Protein AF-A0A2W5ZKZ7-F1 (afdb_monomer)

Nearest PDB structures (foldseek):
  5gvx-assembly1_A  TM=7.997E-01  e=3.944E-18  Mycobacterium tuberculosis H37Rv
  6rcz-assembly2_E  TM=8.036E-01  e=2.480E-17  Burkholderia pseudomallei K96243
  2p9j-assembly1_G  TM=6.308E-01  e=8.344E-06  Aquifex aeolicus VF5
  2p9j-assembly1_F  TM=6.195E-01  e=3.104E-04  Aquifex aeolicus VF5
  5zlt-assembly1_C  TM=4.521E-01  e=6.427E-02  Acinetobacter baumannii

Sequence (278 aa):
MLIFYPCQRFQVAQPDDRAETGPAETVLKSALAGVSAQRLLLVSDYDGTLADIVSDPAEALPWAQSLSALGRLTQRLGRVVILSGRSNGDLKRFLPVPGLVLRGDYGLAEPNAAELEALSRLEQALRPELPPGCRLDRKPASLSVHHRAAPAAGEHLQDLVHHLADPALLRWRPGRLVIEVMPARAEKGLALREEIDTHRPEAVIFAGDDTGDQRCFEITSGLSLPHLAIGIRSAEAPPELFQACDLVLERPADWGRLLTRLALWAEAPGPGDRAAGG

Secondary structure (DSSP, 8-state):
---PPPPP----PPPPTTS---HHHHHHHHHTTT--GGGEEEEE--BTTTB---SSGGG-PBPHHHHHHHHHHTTTSSEEEEE-SS-HHHHHHH---TT-EEE-GGG-S---HHHHHHHHHHHHHHGGGPPTT-EEEE-SS-EEEE-TT-GGGHHHHHHHHHHHS-TTTEEEEEETTEEEEEETT--HHHHHHHHHHHH--SEEEEEE-STTTHHHHHHHHT-SSSEEEEEE--TTS-GGGGGG-SEEESSHHHHHHHHHHHHHHHHSPPTTGGGS--

Solvent-accessible surface area (backbone atoms only — not comparable to full-atom values): 15400 Å² total; per-residue (Å²): 141,83,85,84,80,86,82,81,79,82,79,77,78,77,79,70,93,82,66,75,86,47,72,70,55,50,52,50,53,61,45,48,62,92,59,56,39,59,33,26,34,39,37,30,31,40,81,31,24,38,8,58,80,58,93,50,79,92,68,42,59,54,40,69,52,31,56,57,18,49,51,50,33,39,78,37,34,51,39,37,34,41,47,26,76,48,47,54,69,55,48,48,70,72,50,82,45,76,67,62,42,74,28,17,43,24,34,44,89,75,71,52,73,67,38,51,48,51,54,50,53,35,52,63,62,45,61,84,69,56,56,84,60,43,45,80,47,82,52,99,57,36,42,34,43,35,20,68,74,28,60,88,49,48,66,62,50,49,55,50,47,64,72,58,47,54,73,90,43,31,40,72,48,83,56,92,50,29,37,41,34,34,38,53,84,44,35,42,36,58,37,53,48,52,53,43,72,74,65,63,52,62,27,42,36,41,37,27,34,50,80,72,37,38,54,40,23,50,52,43,60,65,47,95,50,41,48,43,13,34,28,21,56,44,99,82,41,59,83,70,63,47,72,47,31,79,42,76,36,76,37,26,70,54,46,18,51,49,42,40,51,50,33,54,59,50,68,46,81,51,85,73,60,67,70,77,77,118

Radius of gyration: 21.26 Å; Cα contacts (8 Å, |Δi|>4): 471; chains: 1; bounding box: 52×66×63 Å

pLDDT: mean 87.28, std 18.37, range [24.09, 98.81]

Structure (mmCIF, 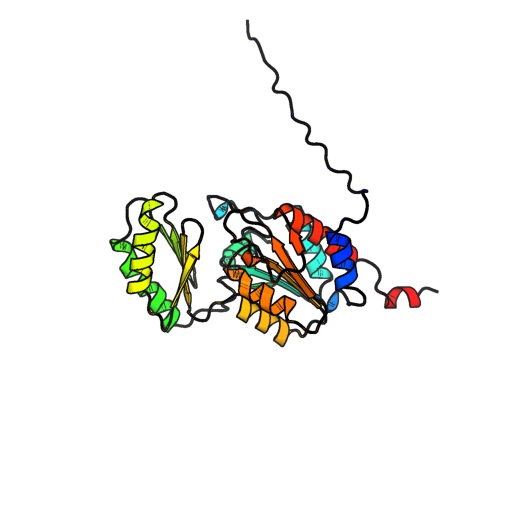N/CA/C/O backbone):
data_AF-A0A2W5ZKZ7-F1
#
_entry.id   AF-A0A2W5ZKZ7-F1
#
loop_
_atom_site.group_PDB
_atom_site.id
_atom_site.type_symbol
_atom_site.label_atom_id
_atom_site.label_alt_id
_atom_site.label_comp_id
_atom_site.label_asym_id
_atom_site.label_entity_id
_atom_site.label_seq_id
_atom_site.pdbx_PDB_ins_code
_atom_site.Cartn_x
_atom_site.Cartn_y
_atom_site.Cartn_z
_atom_site.occupancy
_atom_site.B_iso_or_equiv
_atom_site.auth_seq_id
_atom_site.auth_comp_id
_atom_site.auth_asym_id
_atom_site.auth_atom_id
_atom_site.pdbx_PDB_model_num
ATOM 1 N N . MET A 1 1 ? -7.840 50.358 -29.134 1.00 35.25 1 MET A N 1
ATOM 2 C CA . MET A 1 1 ? -9.130 49.648 -29.023 1.00 35.25 1 MET A CA 1
ATOM 3 C C . MET A 1 1 ? -8.822 48.219 -28.592 1.00 35.25 1 MET A C 1
ATOM 5 O O . MET A 1 1 ? -8.488 47.395 -29.428 1.00 35.25 1 MET A O 1
ATOM 9 N N . LEU A 1 2 ? -8.769 47.983 -27.279 1.00 25.00 2 LEU A N 1
ATOM 10 C CA . LEU A 1 2 ? -8.506 46.678 -26.663 1.00 25.00 2 LEU A CA 1
ATOM 11 C C . LEU A 1 2 ? -9.858 46.083 -26.268 1.00 25.00 2 LEU A C 1
ATOM 13 O O . LEU A 1 2 ? -10.593 46.717 -25.514 1.00 25.00 2 LEU A O 1
ATOM 17 N N . ILE A 1 3 ? -10.194 44.906 -26.791 1.00 28.36 3 ILE A N 1
ATOM 18 C CA . ILE A 1 3 ? -11.399 44.164 -26.408 1.00 28.36 3 ILE A CA 1
ATOM 19 C C . ILE A 1 3 ? -10.961 43.070 -25.432 1.00 28.36 3 ILE A C 1
ATOM 21 O O . ILE A 1 3 ? -10.282 42.120 -25.815 1.00 28.36 3 ILE A O 1
ATOM 25 N N . PHE A 1 4 ? -11.325 43.246 -24.163 1.00 24.09 4 PHE A N 1
ATOM 26 C CA . PHE A 1 4 ? -11.245 42.229 -23.116 1.00 24.09 4 PHE A CA 1
ATOM 27 C C . PHE A 1 4 ? -12.455 41.295 -23.241 1.00 24.09 4 PHE A C 1
ATOM 29 O O . PHE A 1 4 ? -13.591 41.758 -23.173 1.00 24.09 4 PHE A O 1
ATOM 36 N N . TYR A 1 5 ? -12.222 39.988 -23.360 1.00 26.97 5 TYR A N 1
ATOM 37 C CA . TYR A 1 5 ? -13.249 38.972 -23.119 1.00 26.97 5 TYR A CA 1
ATOM 38 C C . TYR A 1 5 ? -13.057 38.404 -21.703 1.00 26.97 5 TYR A C 1
ATOM 40 O O . TYR A 1 5 ? -11.980 37.879 -21.413 1.00 26.97 5 TYR A O 1
ATOM 48 N N . PRO A 1 6 ? -14.046 38.505 -20.794 1.00 30.52 6 PRO A N 1
ATOM 49 C CA . PRO A 1 6 ? -13.947 37.904 -19.471 1.00 30.52 6 PRO A CA 1
ATOM 50 C C . PRO A 1 6 ? -14.167 36.386 -19.542 1.00 30.52 6 PRO A C 1
ATOM 52 O O . PRO A 1 6 ? -15.169 35.903 -20.064 1.00 30.52 6 PRO A O 1
ATOM 55 N N . CYS A 1 7 ? -13.216 35.643 -18.978 1.00 26.06 7 CYS A N 1
ATOM 56 C CA . CYS A 1 7 ? -13.288 34.202 -18.765 1.00 26.06 7 CYS A CA 1
ATOM 57 C C . CYS A 1 7 ? -14.361 33.898 -17.702 1.00 26.06 7 CYS A C 1
ATOM 59 O O . CYS A 1 7 ? -14.251 34.343 -16.556 1.00 26.06 7 CYS A O 1
ATOM 61 N N . GLN A 1 8 ? -15.420 33.179 -18.083 1.00 30.56 8 GLN A N 1
ATOM 62 C CA . GLN A 1 8 ? -16.457 32.721 -17.160 1.00 30.56 8 GLN A CA 1
ATOM 63 C C . GLN A 1 8 ? -15.862 31.705 -16.177 1.00 30.56 8 GLN A C 1
ATOM 65 O O . GLN A 1 8 ? -15.417 30.624 -16.556 1.00 30.56 8 GLN A O 1
ATOM 70 N N . ARG A 1 9 ? -15.863 32.060 -14.888 1.00 29.09 9 ARG A N 1
ATOM 71 C CA . ARG A 1 9 ? -15.588 31.136 -13.785 1.00 29.09 9 ARG A CA 1
ATOM 72 C C . ARG A 1 9 ? -16.703 30.091 -13.732 1.00 29.09 9 ARG A C 1
ATOM 74 O O . ARG A 1 9 ? -17.835 30.430 -13.402 1.00 29.09 9 ARG A O 1
ATOM 81 N N . PHE A 1 10 ? -16.375 28.829 -13.989 1.00 27.66 10 PHE A N 1
ATOM 82 C CA . PHE A 1 10 ? -17.211 27.713 -13.554 1.00 27.66 10 PHE A CA 1
ATOM 83 C C . PHE A 1 10 ? -17.202 27.679 -12.019 1.00 27.66 10 PHE A C 1
ATOM 85 O O . PHE A 1 10 ? -16.199 27.326 -11.399 1.00 27.66 10 PHE A O 1
ATOM 92 N N . GLN A 1 11 ? -18.307 28.088 -11.393 1.00 27.11 11 GLN A N 1
ATOM 93 C CA . GLN A 1 11 ? -18.582 27.760 -9.997 1.00 27.11 11 GLN A CA 1
ATOM 94 C C . GLN A 1 11 ? -18.966 26.281 -9.940 1.00 27.11 11 GLN A C 1
ATOM 96 O O . GLN A 1 11 ? -20.086 25.907 -10.279 1.00 27.11 11 GLN A O 1
ATOM 101 N N . VAL A 1 12 ? -18.028 25.432 -9.525 1.00 33.09 12 VAL A N 1
ATOM 102 C CA . VAL A 1 12 ? -18.363 24.086 -9.056 1.00 33.09 12 VAL A CA 1
ATOM 103 C C . VAL A 1 12 ? -19.059 24.267 -7.711 1.00 33.09 12 VAL A C 1
ATOM 105 O O . VAL A 1 12 ? -18.451 24.755 -6.758 1.00 33.09 12 VAL A O 1
ATOM 108 N N . ALA A 1 13 ? -20.352 23.950 -7.655 1.00 28.72 13 ALA A N 1
ATOM 109 C CA . ALA A 1 13 ? -21.101 23.916 -6.408 1.00 28.72 13 ALA A CA 1
ATOM 110 C C . ALA A 1 13 ? -20.385 22.980 -5.422 1.00 28.72 13 ALA A C 1
ATOM 112 O O . ALA A 1 13 ? -20.101 21.828 -5.756 1.00 28.72 13 ALA A O 1
ATOM 113 N N . GLN A 1 14 ? -20.068 23.473 -4.223 1.00 34.00 14 GLN A N 1
ATOM 114 C CA . GLN A 1 14 ? -19.647 22.592 -3.139 1.00 34.00 14 GLN A CA 1
ATOM 115 C C . GLN A 1 14 ? -20.849 21.718 -2.765 1.00 34.00 14 GLN A C 1
ATOM 117 O O . GLN A 1 14 ? -21.919 22.277 -2.511 1.00 34.00 14 GLN A O 1
ATOM 122 N N . PRO A 1 15 ? -20.728 20.378 -2.778 1.00 37.78 15 PRO A N 1
ATOM 123 C CA . PRO A 1 15 ? -21.812 19.535 -2.316 1.00 37.78 15 PRO A CA 1
ATOM 124 C C . PRO A 1 15 ? -22.038 19.819 -0.830 1.00 37.78 15 PRO A C 1
ATOM 126 O O . PRO A 1 15 ? -21.097 19.882 -0.043 1.00 37.78 15 PRO A O 1
ATOM 129 N N . ASP A 1 16 ? -23.300 20.055 -0.499 1.00 33.03 16 ASP A N 1
ATOM 130 C CA . ASP A 1 16 ? -23.796 20.353 0.835 1.00 33.03 16 ASP A CA 1
ATOM 131 C C . ASP A 1 16 ? -23.381 19.244 1.822 1.00 33.03 16 ASP A C 1
ATOM 133 O O . ASP A 1 16 ? -23.781 18.088 1.683 1.00 33.03 16 ASP A O 1
ATOM 137 N N . ASP A 1 17 ? -22.572 19.591 2.828 1.00 41.09 17 ASP A N 1
ATOM 138 C CA . ASP A 1 17 ? -22.033 18.673 3.850 1.00 41.09 17 ASP A CA 1
ATOM 139 C C . ASP A 1 17 ? -23.121 18.094 4.791 1.00 41.09 17 ASP A C 1
ATOM 141 O O . ASP A 1 17 ? -22.817 17.339 5.724 1.00 41.09 17 ASP A O 1
ATOM 145 N N . ARG A 1 18 ? -24.397 18.443 4.561 1.00 40.59 18 ARG A N 1
ATOM 146 C CA . ARG A 1 18 ? -25.562 18.086 5.389 1.00 40.59 18 ARG A CA 1
ATOM 147 C C . ARG A 1 18 ? -26.527 17.067 4.767 1.00 40.59 18 ARG A C 1
ATOM 149 O O . ARG A 1 18 ? -27.606 16.867 5.322 1.00 40.59 18 ARG A O 1
ATOM 156 N N . ALA A 1 19 ? -26.182 16.421 3.655 1.00 39.00 19 ALA A N 1
ATOM 157 C CA . ALA A 1 19 ? -27.040 15.400 3.047 1.00 39.00 19 ALA A CA 1
ATOM 158 C C . ALA A 1 19 ? -26.909 14.019 3.732 1.00 39.00 19 ALA A C 1
ATOM 160 O O . ALA A 1 19 ? -25.836 13.650 4.205 1.00 39.00 19 ALA A O 1
ATOM 161 N N . GLU A 1 20 ? -28.036 13.303 3.775 1.00 44.59 20 GLU A N 1
ATOM 162 C CA . GLU A 1 20 ? -28.309 11.941 4.267 1.00 44.59 20 GLU A CA 1
ATOM 163 C C . GLU A 1 20 ? -27.112 10.968 4.289 1.00 44.59 20 GLU A C 1
ATOM 165 O O . GLU A 1 20 ? -26.282 10.953 3.381 1.00 44.59 20 GLU A O 1
ATOM 170 N N . THR A 1 21 ? -27.046 10.106 5.315 1.00 54.00 21 THR A N 1
ATOM 171 C CA . THR A 1 21 ? -26.005 9.071 5.459 1.00 54.00 21 THR A CA 1
ATOM 172 C C . THR A 1 21 ? -25.895 8.236 4.185 1.00 54.00 21 THR A C 1
ATOM 174 O O . THR A 1 21 ? -26.750 7.392 3.915 1.00 54.00 21 THR A O 1
ATOM 177 N N . GLY A 1 22 ? -24.843 8.469 3.400 1.00 70.75 22 GLY A N 1
ATOM 178 C CA . GLY A 1 22 ? -24.630 7.752 2.148 1.00 70.75 22 GLY A CA 1
ATOM 179 C C . GLY A 1 22 ? -24.398 6.247 2.368 1.00 70.75 22 GLY A C 1
ATOM 180 O O . GLY A 1 22 ? -24.078 5.822 3.486 1.00 70.75 22 GLY A O 1
ATOM 181 N N . PRO A 1 23 ? -24.490 5.419 1.310 1.00 73.75 23 PRO A N 1
ATOM 182 C CA . PRO A 1 23 ? -24.301 3.968 1.404 1.00 73.75 23 PRO A CA 1
ATOM 183 C C . PRO A 1 23 ? -22.986 3.564 2.089 1.00 73.75 23 PRO A C 1
ATOM 185 O O . PRO A 1 23 ? -22.984 2.719 2.980 1.00 73.75 23 PRO A O 1
ATOM 188 N N . ALA A 1 24 ? -21.883 4.243 1.758 1.00 76.75 24 ALA A N 1
ATOM 189 C CA . ALA A 1 24 ? -20.567 4.000 2.353 1.00 76.75 24 ALA A CA 1
ATOM 190 C C . ALA A 1 24 ? -20.524 4.269 3.870 1.00 76.75 24 ALA A C 1
ATOM 192 O O . ALA A 1 24 ? -19.885 3.534 4.618 1.00 76.75 24 ALA A O 1
ATOM 193 N N . GLU A 1 25 ? -21.228 5.299 4.347 1.00 78.12 25 GLU A N 1
ATOM 194 C CA . GLU A 1 25 ? -21.284 5.615 5.779 1.00 78.12 25 GLU A CA 1
ATOM 195 C C . GLU A 1 25 ? -22.113 4.582 6.551 1.00 78.12 25 GLU A C 1
ATOM 197 O O . GLU A 1 25 ? -21.801 4.255 7.696 1.00 78.12 25 GLU A O 1
ATOM 202 N N . THR A 1 26 ? -23.148 4.038 5.913 1.00 79.56 26 THR A N 1
ATOM 203 C CA . THR A 1 26 ? -23.967 2.967 6.491 1.00 79.56 26 THR A CA 1
ATOM 204 C C . THR A 1 26 ? -23.154 1.683 6.645 1.00 79.56 26 THR A C 1
ATOM 206 O O . THR A 1 26 ? -23.152 1.094 7.726 1.00 79.56 26 THR A O 1
ATOM 209 N N . VAL A 1 27 ? -22.403 1.297 5.608 1.00 82.31 27 VAL A N 1
ATOM 210 C CA . VAL A 1 27 ? -21.480 0.150 5.651 1.00 82.31 27 VAL A CA 1
ATOM 211 C C . VAL A 1 27 ? -20.442 0.336 6.758 1.00 82.31 27 VAL A C 1
ATOM 213 O O . VAL A 1 27 ? -20.273 -0.555 7.588 1.00 82.31 27 VAL A O 1
ATOM 216 N N . LEU A 1 28 ? -19.835 1.526 6.850 1.00 84.56 28 LEU A N 1
ATOM 217 C CA . LEU A 1 28 ? -18.866 1.856 7.897 1.00 84.56 28 LEU A CA 1
ATOM 218 C C . LEU A 1 28 ? -19.439 1.670 9.307 1.00 84.56 28 LEU A C 1
ATOM 220 O O . LEU A 1 28 ? -18.843 0.993 10.143 1.00 84.56 28 LEU A O 1
ATOM 224 N N . LYS A 1 29 ? -20.610 2.257 9.576 1.00 81.88 29 LYS A N 1
ATOM 225 C CA . LYS A 1 29 ? -21.258 2.168 10.893 1.00 81.88 29 LYS A CA 1
ATOM 226 C C . LYS A 1 29 ? -21.652 0.739 11.244 1.00 81.88 29 LYS A C 1
ATOM 228 O O . LYS A 1 29 ? -21.519 0.355 12.402 1.00 81.88 29 LYS A O 1
ATOM 233 N N . SER A 1 30 ? -22.140 -0.024 10.267 1.00 83.12 30 SER A N 1
ATOM 234 C CA . SER A 1 30 ? -22.547 -1.413 10.473 1.00 83.12 30 SER A CA 1
ATOM 235 C C . SER A 1 30 ? -21.349 -2.305 10.779 1.00 83.12 30 SER A C 1
ATOM 237 O O . SER A 1 30 ? -21.389 -3.066 11.741 1.00 83.12 30 SER A O 1
ATOM 239 N N . ALA A 1 31 ? -20.277 -2.197 9.991 1.00 84.25 31 ALA A N 1
ATOM 240 C CA . ALA A 1 31 ? -19.089 -3.023 10.166 1.00 84.25 31 ALA A CA 1
ATOM 241 C C . ALA A 1 31 ? -18.360 -2.723 11.478 1.00 84.25 31 ALA A C 1
ATOM 243 O O . ALA A 1 31 ? -17.815 -3.628 12.091 1.00 84.25 31 ALA A O 1
ATOM 244 N N . LEU A 1 32 ? -18.384 -1.473 11.947 1.00 88.25 32 LEU A N 1
ATOM 245 C CA . LEU A 1 32 ? -17.703 -1.064 13.180 1.00 88.25 32 LEU A CA 1
ATOM 246 C C . LEU A 1 32 ? -18.627 -1.016 14.407 1.00 88.25 32 LEU A C 1
ATOM 248 O O . LEU A 1 32 ? -18.273 -0.435 15.437 1.00 88.25 32 LEU A O 1
ATOM 252 N N . ALA A 1 33 ? -19.827 -1.593 14.323 1.00 86.44 33 ALA A N 1
ATOM 253 C CA . ALA A 1 33 ? -20.771 -1.592 15.431 1.00 86.44 33 ALA A CA 1
ATOM 254 C C . ALA A 1 33 ? -20.178 -2.310 16.659 1.00 86.44 33 ALA A C 1
ATOM 256 O O . ALA A 1 33 ? -19.802 -3.476 16.597 1.00 86.44 33 ALA A O 1
ATOM 257 N N . GLY A 1 34 ? -20.096 -1.603 17.790 1.00 86.19 34 GLY A N 1
ATOM 258 C CA . GLY A 1 34 ? -19.547 -2.144 19.041 1.00 86.19 34 GLY A CA 1
ATOM 259 C C . GLY A 1 34 ? -18.016 -2.184 19.120 1.00 86.19 34 GLY A C 1
ATOM 260 O O . GLY A 1 34 ? -17.485 -2.577 20.155 1.00 86.19 34 GLY A O 1
ATOM 261 N N . VAL A 1 35 ? -17.305 -1.739 18.081 1.00 91.81 35 VAL A N 1
ATOM 262 C CA . VAL A 1 35 ? -15.838 -1.670 18.063 1.00 91.81 35 VAL A CA 1
ATOM 263 C C . VAL A 1 35 ? -15.356 -0.425 18.810 1.00 91.81 35 VAL A C 1
ATOM 265 O O . VAL A 1 35 ? -15.833 0.685 18.570 1.00 91.81 35 VAL A O 1
ATOM 268 N N . SER A 1 36 ? -14.362 -0.585 19.686 1.00 93.75 36 SER A N 1
ATOM 269 C CA . SER A 1 36 ? -13.632 0.553 20.253 1.00 93.75 36 SER A CA 1
ATOM 270 C C . SER A 1 36 ? -12.664 1.134 19.221 1.00 93.75 36 SER A C 1
ATOM 272 O O . SER A 1 36 ? -11.842 0.405 18.666 1.00 93.75 36 SER A O 1
ATOM 274 N N . ALA A 1 37 ? -12.692 2.454 19.005 1.00 94.50 37 ALA A N 1
ATOM 275 C CA . ALA A 1 37 ? -11.773 3.130 18.084 1.00 94.50 37 ALA A CA 1
ATOM 276 C C . ALA A 1 37 ? -10.296 2.802 18.386 1.00 94.50 37 ALA A C 1
ATOM 278 O O . ALA A 1 37 ? -9.528 2.490 17.480 1.00 94.50 37 ALA A O 1
ATOM 279 N N . GLN A 1 38 ? -9.919 2.732 19.666 1.00 95.94 38 GLN A N 1
ATOM 280 C CA . GLN A 1 38 ? -8.554 2.408 20.111 1.00 95.94 38 GLN A CA 1
ATOM 281 C C . GLN A 1 38 ? -8.134 0.955 19.826 1.00 95.94 38 GLN A C 1
ATOM 283 O O . GLN A 1 38 ? -6.980 0.584 20.031 1.00 95.94 38 GLN A O 1
ATOM 288 N N . ARG A 1 39 ? -9.064 0.111 19.372 1.00 96.81 39 ARG A N 1
ATOM 289 C CA . ARG A 1 39 ? -8.829 -1.286 18.990 1.00 96.81 39 ARG A CA 1
ATOM 290 C C . ARG A 1 39 ? -8.952 -1.498 17.476 1.00 96.81 39 ARG A C 1
ATOM 292 O O . ARG A 1 39 ? -8.811 -2.629 17.020 1.00 96.81 39 ARG A O 1
ATOM 299 N N . LEU A 1 40 ? -9.180 -0.433 16.705 1.00 98.12 40 LEU A N 1
ATOM 300 C CA . LEU A 1 40 ? -9.226 -0.455 15.245 1.00 98.12 40 LEU A CA 1
ATOM 301 C C . LEU A 1 40 ? -7.823 -0.262 14.647 1.00 98.12 40 LEU A C 1
ATOM 303 O O . LEU A 1 40 ? -7.111 0.684 15.002 1.00 98.12 40 LEU A O 1
ATOM 307 N N . LEU A 1 41 ? -7.464 -1.138 13.708 1.00 98.69 41 LEU A N 1
ATOM 308 C CA . LEU A 1 41 ? -6.325 -0.985 12.806 1.00 98.69 41 LEU A CA 1
ATOM 309 C C . LEU A 1 41 ? -6.821 -0.453 11.457 1.00 98.69 41 LEU A C 1
ATOM 311 O O . LEU A 1 41 ? -7.593 -1.118 10.769 1.00 98.69 41 LEU A O 1
ATOM 315 N N . LEU A 1 42 ? -6.356 0.732 11.070 1.00 98.81 42 LEU A N 1
ATOM 316 C CA . LEU A 1 42 ? -6.558 1.283 9.733 1.00 98.81 42 LEU A CA 1
ATOM 317 C C . LEU A 1 42 ? -5.278 1.108 8.917 1.00 98.81 42 LEU A C 1
ATOM 319 O O . LEU A 1 42 ? -4.225 1.590 9.329 1.00 98.81 42 LEU A O 1
ATOM 323 N N . VAL A 1 43 ? -5.375 0.476 7.753 1.00 98.81 43 VAL A N 1
ATOM 324 C CA . VAL A 1 43 ? -4.292 0.350 6.777 1.00 98.81 43 VAL A CA 1
ATOM 325 C C . VAL A 1 43 ? -4.757 0.943 5.450 1.00 98.81 43 VAL A C 1
ATOM 327 O O . VAL A 1 43 ? -5.846 0.634 4.976 1.00 98.81 43 VAL A O 1
ATOM 330 N N . SER A 1 44 ? -3.953 1.814 4.853 1.00 98.75 44 SER A N 1
ATOM 331 C CA . SER A 1 44 ? -4.262 2.433 3.562 1.00 98.75 44 SER A CA 1
ATOM 332 C C . SER A 1 44 ? -3.050 2.362 2.648 1.00 98.75 44 SER A C 1
ATOM 334 O O . SER A 1 44 ? -1.939 2.690 3.073 1.00 98.75 44 SER A O 1
ATOM 336 N N . ASP A 1 45 ? -3.274 2.007 1.389 1.00 97.94 45 ASP A N 1
ATOM 337 C CA . ASP A 1 45 ? -2.340 2.319 0.315 1.00 97.94 45 ASP A CA 1
ATOM 338 C C . ASP A 1 45 ? -2.281 3.841 0.068 1.00 97.94 45 ASP A C 1
ATOM 340 O O . ASP A 1 45 ? -3.047 4.622 0.652 1.00 97.94 45 ASP A O 1
ATOM 344 N N . TYR A 1 46 ? -1.317 4.273 -0.743 1.00 97.31 46 TYR A N 1
ATOM 345 C CA . TYR A 1 46 ? -1.056 5.659 -1.078 1.00 97.31 46 TYR A CA 1
ATOM 346 C C . TYR A 1 46 ? -1.425 6.037 -2.523 1.00 97.31 46 TYR A C 1
ATOM 348 O O . TYR A 1 46 ? -2.296 6.891 -2.708 1.00 97.31 46 TYR A O 1
ATOM 356 N N . ASP A 1 47 ? -0.752 5.476 -3.530 1.00 94.19 47 ASP A N 1
ATOM 357 C CA . ASP A 1 47 ? -0.862 5.912 -4.929 1.00 94.19 47 ASP A CA 1
ATOM 358 C C . ASP A 1 47 ? -2.132 5.334 -5.542 1.00 94.19 47 ASP A C 1
ATOM 360 O O . ASP A 1 47 ? -2.261 4.130 -5.600 1.00 94.19 47 ASP A O 1
ATOM 364 N N . GLY A 1 48 ? -3.068 6.166 -6.000 1.00 93.88 48 GLY A N 1
ATOM 365 C CA . GLY A 1 48 ? -4.382 5.681 -6.445 1.00 93.88 48 GLY A CA 1
ATOM 366 C C . GLY A 1 48 ? -5.376 5.443 -5.305 1.00 93.88 48 GLY A C 1
ATOM 367 O O . GLY A 1 48 ? -6.544 5.158 -5.562 1.00 93.88 48 GLY A O 1
ATOM 368 N N . THR A 1 49 ? -4.961 5.673 -4.053 1.00 96.94 49 THR A N 1
ATOM 369 C CA . THR A 1 49 ? -5.807 5.539 -2.857 1.00 96.94 49 THR A CA 1
ATOM 370 C C . THR A 1 49 ? -5.918 6.849 -2.069 1.00 96.94 49 THR A C 1
ATOM 372 O O . THR A 1 49 ? -7.001 7.422 -1.950 1.00 96.94 49 THR A O 1
ATOM 375 N N . LEU A 1 50 ? -4.810 7.360 -1.522 1.00 97.94 50 LEU A N 1
ATOM 376 C CA . LEU A 1 50 ? -4.755 8.650 -0.812 1.00 97.94 50 LEU A CA 1
ATOM 377 C C . LEU A 1 50 ? -4.424 9.819 -1.744 1.00 97.94 50 LEU A C 1
ATOM 379 O O . LEU A 1 50 ? -4.767 10.963 -1.429 1.00 97.94 50 LEU A O 1
ATOM 383 N N . ALA A 1 51 ? -3.764 9.528 -2.862 1.00 96.56 51 ALA A N 1
ATOM 384 C CA . ALA A 1 51 ? -3.379 10.452 -3.919 1.00 96.56 51 ALA A CA 1
ATOM 385 C C . ALA A 1 51 ? -3.890 9.944 -5.273 1.00 96.56 51 ALA A C 1
ATOM 387 O O . ALA A 1 51 ? -4.091 8.745 -5.454 1.00 96.56 51 ALA A O 1
ATOM 388 N N . ASP A 1 52 ? -4.082 10.843 -6.235 1.00 93.44 52 ASP A N 1
ATOM 389 C CA . ASP A 1 52 ? -4.406 10.437 -7.604 1.00 93.44 52 ASP A CA 1
ATOM 390 C C . ASP A 1 52 ? -3.178 9.837 -8.305 1.00 93.44 52 ASP A C 1
ATOM 392 O O . ASP A 1 52 ? -2.039 10.249 -8.067 1.00 93.44 52 ASP A O 1
ATOM 396 N N . ILE A 1 53 ? -3.411 8.899 -9.228 1.00 87.44 53 ILE A N 1
ATOM 397 C CA . ILE A 1 53 ? -2.354 8.398 -10.112 1.00 87.44 53 ILE A CA 1
ATOM 398 C C . ILE A 1 53 ? -1.986 9.503 -11.106 1.00 87.44 53 ILE A C 1
ATOM 400 O O . ILE A 1 53 ? -2.759 9.847 -12.003 1.00 87.44 53 ILE A O 1
ATOM 404 N N . VAL A 1 54 ? -0.773 10.034 -10.974 1.00 87.19 54 VAL A N 1
ATOM 405 C CA . VAL A 1 54 ? -0.229 11.096 -11.833 1.00 87.19 54 VAL A CA 1
ATOM 406 C C . VAL A 1 54 ? 0.924 10.592 -12.702 1.00 87.19 54 VAL A C 1
ATOM 408 O O . VAL A 1 54 ? 1.371 9.447 -12.607 1.00 87.19 54 VAL A O 1
ATOM 411 N N . SER A 1 55 ? 1.390 11.440 -13.622 1.00 78.00 55 SER A N 1
ATOM 412 C CA . SER A 1 55 ? 2.484 11.067 -14.522 1.00 78.00 55 SER A CA 1
ATOM 413 C C . SER A 1 55 ? 3.862 11.162 -13.887 1.00 78.00 55 SER A C 1
ATOM 415 O O . SER A 1 55 ? 4.704 10.311 -14.175 1.00 78.00 55 SER A O 1
ATOM 417 N N . ASP A 1 56 ? 4.075 12.169 -13.043 1.00 82.06 56 ASP A N 1
ATOM 418 C CA . ASP A 1 56 ? 5.280 12.317 -12.237 1.00 82.06 56 ASP A CA 1
ATOM 419 C C . ASP A 1 56 ? 4.981 11.871 -10.795 1.00 82.06 56 ASP A C 1
ATOM 421 O O . ASP A 1 56 ? 4.212 12.540 -10.102 1.00 82.06 56 ASP A O 1
ATOM 425 N N . PRO A 1 57 ? 5.574 10.767 -10.304 1.00 81.88 57 PRO A N 1
ATOM 426 C CA . PRO A 1 57 ? 5.389 10.314 -8.927 1.00 81.88 57 PRO A CA 1
ATOM 427 C C . PRO A 1 57 ? 5.728 11.369 -7.861 1.00 81.88 57 PRO A C 1
ATOM 429 O O . PRO A 1 57 ? 5.215 11.280 -6.742 1.00 81.88 57 PRO A O 1
ATOM 432 N N . ALA A 1 58 ? 6.564 12.365 -8.172 1.00 86.50 58 ALA A N 1
ATOM 433 C CA . ALA A 1 58 ? 6.870 13.467 -7.262 1.00 86.50 58 ALA A CA 1
ATOM 434 C C . ALA A 1 58 ? 5.688 14.440 -7.062 1.00 86.50 58 ALA A C 1
ATOM 436 O O . ALA A 1 58 ? 5.673 15.182 -6.079 1.00 86.50 58 ALA A O 1
ATOM 437 N N . GLU A 1 59 ? 4.700 14.418 -7.961 1.00 90.62 59 GLU A N 1
ATOM 438 C CA . GLU A 1 59 ? 3.509 15.279 -7.951 1.00 90.62 59 GLU A CA 1
ATOM 439 C C . GLU A 1 59 ? 2.259 14.591 -7.383 1.00 90.62 59 GLU A C 1
ATOM 441 O O . GLU A 1 59 ? 1.194 15.204 -7.336 1.00 90.62 59 GLU A O 1
ATOM 446 N N . ALA A 1 60 ? 2.365 13.333 -6.941 1.00 92.56 60 ALA A N 1
ATOM 447 C CA . ALA A 1 60 ? 1.241 12.550 -6.424 1.00 92.56 60 ALA A CA 1
ATOM 448 C C . ALA A 1 60 ? 0.831 13.011 -5.017 1.00 92.56 60 ALA A C 1
ATOM 450 O O . ALA A 1 60 ? 0.933 12.264 -4.056 1.00 92.56 60 ALA A O 1
ATOM 451 N N . LEU A 1 61 ? 0.431 14.270 -4.858 1.00 96.88 61 LEU A N 1
ATOM 452 C CA . LEU A 1 61 ? 0.078 14.835 -3.561 1.00 96.88 61 LEU A CA 1
ATOM 453 C C . LEU A 1 61 ? -1.191 14.169 -3.005 1.00 96.88 61 LEU A C 1
ATOM 455 O O . LEU A 1 61 ? -2.149 13.950 -3.750 1.00 96.88 61 LEU A O 1
ATOM 459 N N . PRO A 1 62 ? -1.241 13.882 -1.691 1.00 97.19 62 PRO A N 1
ATOM 460 C CA . PRO A 1 62 ? -2.437 13.321 -1.087 1.00 97.19 62 PRO A CA 1
ATOM 461 C C . PRO A 1 62 ? -3.561 14.361 -1.062 1.00 97.19 62 PRO A C 1
ATOM 463 O O . PRO A 1 62 ? -3.325 15.565 -0.904 1.00 97.19 62 PRO A O 1
ATOM 466 N N . TRP A 1 63 ? -4.803 13.892 -1.139 1.00 97.06 63 TRP A N 1
ATOM 467 C CA . TRP A 1 63 ? -5.969 14.756 -0.991 1.00 97.06 63 TRP A CA 1
ATOM 468 C C . TRP A 1 63 ? -5.964 15.449 0.381 1.00 97.06 63 TRP A C 1
ATOM 470 O O . TRP A 1 63 ? -5.726 14.824 1.419 1.00 97.06 63 TRP A O 1
ATOM 480 N N . ALA A 1 64 ? -6.259 16.753 0.403 1.00 95.94 64 ALA A N 1
ATOM 481 C CA . ALA A 1 64 ? -6.205 17.563 1.624 1.00 95.94 64 ALA A CA 1
ATOM 482 C C . ALA A 1 64 ? -7.130 17.024 2.732 1.00 95.94 64 ALA A C 1
ATOM 484 O O . ALA A 1 64 ? -6.773 17.032 3.912 1.00 95.94 64 ALA A O 1
ATOM 485 N N . GLN A 1 65 ? -8.300 16.506 2.347 1.00 94.25 65 GLN A N 1
ATOM 486 C CA . GLN A 1 65 ? -9.240 15.856 3.258 1.00 94.25 65 GLN A CA 1
ATOM 487 C C . GLN A 1 65 ? -8.634 14.594 3.883 1.00 94.25 65 GLN A C 1
ATOM 489 O O . GLN A 1 65 ? -8.774 14.392 5.087 1.00 94.25 65 GLN A O 1
ATOM 494 N N . SER A 1 66 ? -7.915 13.785 3.099 1.00 96.94 66 SER A N 1
ATOM 495 C CA . SER A 1 66 ? -7.230 12.586 3.589 1.00 96.94 66 SER A CA 1
ATOM 496 C C . SER A 1 66 ? -6.159 12.944 4.619 1.00 96.94 66 SER A C 1
ATOM 498 O O . SER A 1 66 ? -6.152 12.376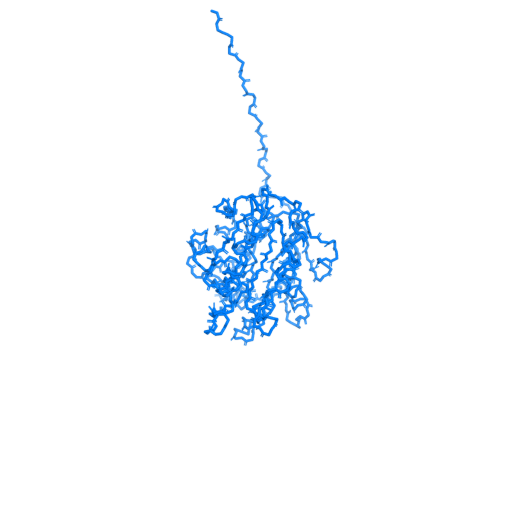 5.706 1.00 96.94 66 SER A O 1
ATOM 500 N N . LEU A 1 67 ? -5.310 13.940 4.336 1.00 97.38 67 LEU A N 1
ATOM 501 C CA . LEU A 1 67 ? -4.303 14.433 5.290 1.00 97.38 67 LEU A CA 1
ATOM 502 C C . LEU A 1 67 ? -4.933 14.902 6.610 1.00 97.38 67 LEU A C 1
ATOM 504 O O . LEU A 1 67 ? -4.480 14.516 7.689 1.00 97.38 67 LEU A O 1
ATOM 508 N N . SER A 1 68 ? -5.989 15.716 6.527 1.00 97.50 68 SER A N 1
ATOM 509 C CA . SER A 1 68 ? -6.691 16.228 7.709 1.00 97.50 68 SER A CA 1
ATOM 510 C C . SER A 1 68 ? -7.328 15.102 8.531 1.00 97.50 68 SER A C 1
ATOM 512 O O . SER A 1 68 ? -7.196 15.080 9.756 1.00 97.50 68 SER A O 1
ATOM 514 N N . ALA A 1 69 ? -7.976 14.141 7.868 1.00 98.00 69 ALA A N 1
ATOM 515 C CA . ALA A 1 69 ? -8.596 13.001 8.529 1.00 98.00 69 ALA A CA 1
ATOM 516 C C . ALA A 1 69 ? -7.558 12.080 9.182 1.00 98.00 69 ALA A C 1
ATOM 518 O O . ALA A 1 69 ? -7.732 11.709 10.340 1.00 98.00 69 ALA A O 1
ATOM 519 N N . LEU A 1 70 ? -6.451 11.768 8.499 1.00 98.50 70 LEU A N 1
ATOM 520 C CA . LEU A 1 70 ? -5.365 10.954 9.056 1.00 98.50 70 LEU A CA 1
ATOM 521 C C . LEU A 1 70 ? -4.795 11.573 10.339 1.00 98.50 70 LEU A C 1
ATOM 523 O O . LEU A 1 70 ? -4.608 10.855 11.317 1.00 98.50 70 LEU A O 1
ATOM 527 N N . GLY A 1 71 ? -4.603 12.896 10.379 1.00 97.94 71 GLY A N 1
ATOM 528 C CA . GLY A 1 71 ? -4.121 13.586 11.583 1.00 97.94 71 GLY A CA 1
ATOM 529 C C . GLY A 1 71 ? -5.066 13.502 12.784 1.00 97.94 71 GLY A C 1
ATOM 530 O O . GLY A 1 71 ? -4.609 13.500 13.924 1.00 97.94 71 GLY A O 1
ATOM 531 N N . ARG A 1 72 ? -6.376 13.393 12.547 1.00 98.06 72 ARG A N 1
ATOM 532 C CA . ARG A 1 72 ? -7.365 13.134 13.606 1.00 98.06 72 ARG A CA 1
ATOM 533 C C . ARG A 1 72 ? -7.374 11.662 14.010 1.00 98.06 72 ARG A C 1
ATOM 535 O O . ARG A 1 72 ? -7.415 11.341 15.195 1.00 98.06 72 ARG A O 1
ATOM 542 N N . LEU A 1 73 ? -7.309 10.763 13.030 1.00 98.38 73 LEU A N 1
ATOM 54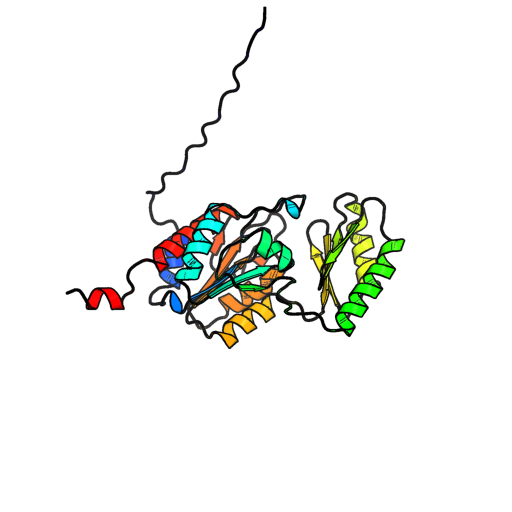3 C CA . LEU A 1 73 ? -7.380 9.317 13.241 1.00 98.38 73 LEU A CA 1
ATOM 544 C C . LEU A 1 73 ? -6.184 8.778 14.027 1.00 98.38 73 LEU A C 1
ATOM 546 O O . LEU A 1 73 ? -6.387 7.924 14.886 1.00 98.38 73 LEU A O 1
ATOM 550 N N . THR A 1 74 ? -4.970 9.299 13.824 1.00 98.00 74 THR A N 1
ATOM 551 C CA . THR A 1 74 ? -3.784 8.864 14.590 1.00 98.00 74 THR A CA 1
ATOM 552 C C . THR A 1 74 ? -3.885 9.152 16.089 1.00 98.00 74 THR A C 1
ATOM 554 O O . THR A 1 74 ? -3.173 8.534 16.873 1.00 98.00 74 THR A O 1
ATOM 557 N N . GLN A 1 75 ? -4.776 10.054 16.510 1.00 97.12 75 GLN A N 1
ATOM 558 C CA . GLN A 1 75 ? -5.018 10.367 17.923 1.00 97.12 75 GLN A CA 1
ATOM 559 C C . GLN A 1 75 ? -6.114 9.505 18.561 1.00 97.12 75 GLN A C 1
ATOM 561 O O . GLN A 1 75 ? -6.302 9.550 19.776 1.00 97.12 75 GLN A O 1
ATOM 566 N N . ARG A 1 76 ? -6.894 8.781 17.751 1.00 96.56 76 ARG A N 1
ATOM 567 C CA . ARG A 1 76 ? -8.122 8.098 18.190 1.00 96.56 76 ARG A CA 1
ATOM 568 C C . ARG A 1 76 ? -8.087 6.599 17.952 1.00 96.56 76 ARG A C 1
ATOM 570 O O . ARG A 1 76 ? -8.629 5.849 18.763 1.00 96.56 76 ARG A O 1
ATOM 577 N N . LEU A 1 77 ? -7.498 6.180 16.836 1.00 97.50 77 LEU A N 1
ATOM 578 C CA . LEU A 1 77 ? -7.416 4.777 16.471 1.00 97.50 77 LEU A CA 1
ATOM 579 C C . LEU A 1 77 ? -6.273 4.079 17.202 1.00 97.50 77 LEU A C 1
ATOM 581 O O . LEU A 1 77 ? -5.303 4.715 17.606 1.00 97.50 77 LEU A O 1
ATOM 585 N N . GLY A 1 78 ? -6.377 2.756 17.328 1.00 97.00 78 GLY A N 1
ATOM 586 C CA . GLY A 1 78 ? -5.296 1.947 17.886 1.00 97.00 78 GLY A CA 1
ATOM 587 C C . GLY A 1 78 ? -4.027 2.043 17.047 1.00 97.00 78 GLY A C 1
ATOM 588 O O . GLY A 1 78 ? -2.924 2.130 17.588 1.00 97.00 78 GLY A O 1
ATOM 589 N N . ARG A 1 79 ? -4.181 2.048 15.716 1.00 98.25 79 ARG A N 1
ATOM 590 C CA . ARG A 1 79 ? -3.063 2.200 14.783 1.00 98.25 79 ARG A CA 1
ATOM 591 C C . ARG A 1 79 ? -3.531 2.652 13.402 1.00 98.25 79 ARG A C 1
ATOM 593 O O . ARG A 1 79 ? -4.561 2.192 12.911 1.00 98.25 79 ARG A O 1
ATOM 600 N N . VAL A 1 80 ? -2.739 3.518 12.769 1.00 98.69 80 VAL A N 1
ATOM 601 C CA . VAL A 1 80 ? -2.932 3.955 11.379 1.00 98.69 80 VAL A CA 1
ATOM 602 C C . VAL A 1 80 ? -1.651 3.682 10.599 1.00 98.69 80 VAL A C 1
ATOM 604 O O . VAL A 1 80 ? -0.601 4.250 10.907 1.00 98.69 80 VAL A O 1
ATOM 607 N N . VAL A 1 81 ? -1.739 2.797 9.611 1.00 98.69 81 VAL A N 1
ATOM 608 C CA . VAL A 1 81 ? -0.620 2.319 8.797 1.00 98.69 81 VAL A CA 1
ATOM 609 C C . VAL A 1 81 ? -0.804 2.774 7.354 1.00 98.69 81 VAL A C 1
ATOM 611 O O . VAL A 1 81 ? -1.874 2.612 6.773 1.00 98.69 81 VAL A O 1
ATOM 614 N N . ILE A 1 82 ? 0.260 3.306 6.763 1.00 98.56 82 ILE A N 1
ATOM 615 C CA . ILE A 1 82 ? 0.346 3.562 5.327 1.00 98.56 82 ILE A CA 1
ATOM 616 C C . ILE A 1 82 ? 1.243 2.495 4.722 1.00 98.56 82 ILE A C 1
ATOM 618 O O . ILE A 1 82 ? 2.423 2.423 5.072 1.00 98.56 82 ILE A O 1
ATOM 622 N N . LEU A 1 83 ? 0.684 1.663 3.851 1.00 97.88 83 LEU A N 1
ATOM 623 C CA . LEU A 1 83 ? 1.357 0.513 3.258 1.00 97.88 83 LEU A CA 1
ATOM 624 C C . LEU A 1 83 ? 1.479 0.718 1.751 1.00 97.88 83 LEU A C 1
ATOM 626 O O . LEU A 1 83 ? 0.483 0.651 1.049 1.00 97.88 83 LEU A O 1
ATOM 630 N N . SER A 1 84 ? 2.684 0.980 1.248 1.00 94.44 84 SER A N 1
ATOM 631 C CA . SER A 1 84 ? 2.876 1.471 -0.124 1.00 94.44 84 SER A CA 1
ATOM 632 C C . SER A 1 84 ? 4.147 0.917 -0.772 1.00 94.44 84 SER A C 1
ATOM 634 O O . SER A 1 84 ? 5.085 0.508 -0.091 1.00 94.44 84 SER A O 1
ATOM 636 N N . GLY A 1 85 ? 4.199 0.937 -2.107 1.00 90.25 85 GLY A N 1
ATOM 637 C CA . GLY A 1 85 ? 5.426 0.722 -2.885 1.00 90.25 85 GLY A CA 1
ATOM 638 C C . GLY A 1 85 ? 6.395 1.918 -2.878 1.00 90.25 85 GLY A C 1
ATOM 639 O O . GLY A 1 85 ? 7.518 1.824 -3.382 1.00 90.25 85 GLY A O 1
ATOM 640 N N . ARG A 1 86 ? 5.990 3.066 -2.319 1.00 91.06 86 ARG A N 1
ATOM 641 C CA . ARG A 1 86 ? 6.877 4.219 -2.093 1.00 91.06 86 ARG A CA 1
ATOM 642 C C . ARG A 1 86 ? 7.899 3.939 -1.008 1.00 91.06 86 ARG A C 1
ATOM 644 O O . ARG A 1 86 ? 7.638 3.164 -0.096 1.00 91.06 86 ARG A O 1
ATOM 651 N N . SER A 1 87 ? 9.033 4.634 -1.059 1.00 90.38 87 SER A N 1
ATOM 652 C CA . SER A 1 87 ? 9.997 4.572 0.036 1.00 90.38 87 SER A CA 1
ATOM 653 C C . SER A 1 87 ? 9.427 5.226 1.299 1.00 90.38 87 SER A C 1
ATOM 655 O O . SER A 1 87 ? 8.621 6.160 1.237 1.00 90.38 87 SER A O 1
ATOM 657 N N . ASN A 1 88 ? 9.906 4.809 2.471 1.00 91.81 88 ASN A N 1
ATOM 658 C CA . ASN A 1 88 ? 9.563 5.492 3.724 1.00 91.81 88 ASN A CA 1
ATOM 659 C C . ASN A 1 88 ? 9.975 6.977 3.725 1.00 91.81 88 ASN A C 1
ATOM 661 O O . ASN A 1 88 ? 9.346 7.784 4.407 1.00 91.81 88 ASN A O 1
ATOM 665 N N . GLY A 1 89 ? 11.021 7.349 2.978 1.00 91.38 89 GLY A N 1
ATOM 666 C CA . GLY A 1 89 ? 11.438 8.744 2.817 1.00 91.38 89 GLY A CA 1
ATOM 667 C C . GLY A 1 89 ? 10.390 9.577 2.079 1.00 91.38 89 GLY A C 1
ATOM 668 O O . GLY A 1 89 ? 10.016 10.652 2.552 1.00 91.38 89 GLY A O 1
ATOM 669 N N . ASP A 1 90 ? 9.859 9.045 0.978 1.00 92.38 90 ASP A N 1
ATOM 670 C CA . ASP A 1 90 ? 8.787 9.692 0.219 1.00 92.38 90 ASP A CA 1
ATOM 671 C C . ASP A 1 90 ? 7.523 9.812 1.062 1.00 92.38 90 ASP A C 1
ATOM 673 O O . ASP A 1 90 ? 6.979 10.906 1.204 1.00 92.38 90 ASP A O 1
ATOM 677 N N . LEU A 1 91 ? 7.089 8.717 1.693 1.00 95.56 91 LEU A N 1
ATOM 678 C CA . LEU A 1 91 ? 5.892 8.727 2.533 1.00 95.56 91 LEU A CA 1
ATOM 679 C C . LEU A 1 91 ? 5.990 9.771 3.653 1.00 95.56 91 LEU A C 1
ATOM 681 O O . LEU A 1 91 ? 5.034 10.508 3.868 1.00 95.56 91 LEU A O 1
ATOM 685 N N . LYS A 1 92 ? 7.149 9.911 4.315 1.00 95.81 92 LYS A N 1
ATOM 686 C CA . LYS A 1 92 ? 7.367 10.958 5.335 1.00 95.81 92 LYS A CA 1
ATOM 687 C C . LYS A 1 92 ? 7.236 12.370 4.769 1.00 95.81 92 LYS A C 1
ATOM 689 O O . LYS A 1 92 ? 6.721 13.252 5.452 1.00 95.81 92 LYS A O 1
ATOM 694 N N . ARG A 1 93 ? 7.715 12.596 3.543 1.00 95.69 93 ARG A N 1
ATOM 695 C CA . ARG A 1 93 ? 7.623 13.896 2.865 1.00 95.69 93 ARG A CA 1
ATOM 696 C C . ARG A 1 93 ? 6.179 14.236 2.497 1.00 95.69 93 ARG A C 1
ATOM 698 O O . ARG A 1 93 ? 5.766 15.377 2.684 1.00 95.69 93 ARG A O 1
ATOM 705 N N . PHE A 1 94 ? 5.434 13.272 1.961 1.00 96.38 94 PHE A N 1
ATOM 706 C CA . PHE A 1 94 ? 4.060 13.486 1.504 1.00 96.38 94 PHE A CA 1
ATOM 707 C C . PHE A 1 94 ? 3.026 13.464 2.632 1.00 96.38 94 PHE A C 1
ATOM 709 O O . PHE A 1 94 ? 2.009 14.149 2.542 1.00 96.38 94 PHE A O 1
ATOM 716 N N . LEU A 1 95 ? 3.282 12.698 3.691 1.00 97.38 95 LEU A N 1
ATOM 717 C CA . LEU A 1 95 ? 2.401 12.530 4.842 1.00 97.38 95 LEU A CA 1
ATOM 718 C C . LEU A 1 95 ? 3.115 12.981 6.124 1.00 97.38 95 LEU A C 1
ATOM 720 O O . LEU A 1 95 ? 3.456 12.146 6.966 1.00 97.38 95 LEU A O 1
ATOM 724 N N . PRO A 1 96 ? 3.331 14.297 6.319 1.00 95.94 96 PRO A N 1
ATOM 725 C CA . PRO A 1 96 ? 3.938 14.843 7.532 1.00 95.94 96 PRO A CA 1
ATOM 726 C C . PRO A 1 96 ? 2.942 14.833 8.709 1.00 95.94 96 PRO A C 1
ATOM 728 O O . PRO A 1 96 ? 2.679 15.858 9.336 1.00 95.94 96 PRO A O 1
ATOM 731 N N . VAL A 1 97 ? 2.350 13.672 8.993 1.00 97.38 97 VAL A N 1
ATOM 732 C CA . VAL A 1 97 ? 1.329 13.459 10.022 1.00 97.38 97 VAL A CA 1
ATOM 733 C C . VAL A 1 97 ? 1.933 12.625 11.156 1.00 97.38 97 VAL A C 1
ATOM 735 O O . VAL A 1 97 ? 2.250 11.448 10.956 1.00 97.38 97 VAL A O 1
ATOM 738 N N . PRO A 1 98 ? 2.098 13.199 12.361 1.00 96.56 98 PRO A N 1
ATOM 739 C CA . PRO A 1 98 ? 2.585 12.457 13.517 1.00 96.56 98 PRO A CA 1
ATOM 740 C C . PRO A 1 98 ? 1.685 11.265 13.868 1.00 96.56 98 PRO A C 1
ATOM 742 O O . PRO A 1 98 ? 0.457 11.347 13.799 1.00 96.56 98 PRO A O 1
ATOM 745 N N . GLY A 1 99 ? 2.309 10.161 14.284 1.00 96.75 99 GLY A N 1
ATOM 746 C CA . GLY A 1 99 ? 1.615 8.939 14.701 1.00 96.75 99 GLY A CA 1
ATOM 747 C C . GLY A 1 99 ? 1.283 7.962 13.569 1.00 96.75 99 GLY A C 1
ATOM 748 O O . GLY A 1 99 ? 0.849 6.851 13.862 1.00 96.75 99 GLY A O 1
ATOM 749 N N . LEU A 1 100 ? 1.519 8.321 12.300 1.00 97.94 100 LEU A N 1
ATOM 750 C CA . LEU A 1 100 ? 1.442 7.353 11.206 1.00 97.94 100 LEU A CA 1
ATOM 751 C C . LEU A 1 100 ? 2.570 6.325 11.300 1.00 97.94 100 LEU A C 1
ATOM 753 O O . LEU A 1 100 ? 3.741 6.667 11.478 1.00 97.94 100 LEU A O 1
ATOM 757 N N . VAL A 1 101 ? 2.211 5.065 11.088 1.00 97.81 101 VAL A N 1
ATOM 758 C CA . VAL A 1 101 ? 3.163 3.987 10.832 1.00 97.81 101 VAL A CA 1
ATOM 759 C C . VAL A 1 101 ? 3.344 3.883 9.325 1.00 97.81 101 VAL A C 1
ATOM 761 O O . VAL A 1 101 ? 2.384 3.667 8.594 1.00 97.81 101 VAL A O 1
ATOM 764 N N . LEU A 1 102 ? 4.573 4.050 8.849 1.00 96.94 102 LEU A N 1
ATOM 765 C CA . LEU A 1 102 ? 4.885 4.006 7.423 1.00 96.94 102 LEU A CA 1
ATOM 766 C C . LEU A 1 102 ? 5.568 2.677 7.097 1.00 96.94 102 LEU A C 1
ATOM 768 O O . LEU A 1 102 ? 6.613 2.351 7.662 1.00 96.94 102 LEU A O 1
ATOM 772 N N . ARG A 1 103 ? 4.942 1.914 6.203 1.00 95.06 103 ARG A N 1
ATOM 773 C CA . ARG A 1 103 ? 5.402 0.633 5.663 1.00 95.06 103 ARG A CA 1
ATOM 774 C C . ARG A 1 103 ? 5.604 0.807 4.153 1.00 95.06 103 ARG A C 1
ATOM 776 O O . ARG A 1 103 ? 4.780 0.384 3.345 1.00 95.06 103 ARG A O 1
ATOM 783 N N . GLY A 1 104 ? 6.671 1.510 3.788 1.00 92.31 104 GLY A N 1
ATOM 784 C CA . GLY A 1 104 ? 7.111 1.668 2.404 1.00 92.31 104 GLY A CA 1
ATOM 785 C C . GLY A 1 104 ? 7.700 0.388 1.805 1.00 92.31 104 GLY A C 1
ATOM 786 O O . GLY A 1 104 ? 7.752 -0.649 2.466 1.00 92.31 104 GLY A O 1
ATOM 787 N N . ASP A 1 105 ? 8.142 0.474 0.551 1.00 89.75 105 ASP A N 1
ATOM 788 C CA . ASP A 1 105 ? 8.813 -0.599 -0.192 1.00 89.75 105 ASP A CA 1
ATOM 789 C C . ASP A 1 105 ? 8.058 -1.944 -0.105 1.00 89.75 105 ASP A C 1
ATOM 791 O O . ASP A 1 105 ? 8.634 -2.995 0.175 1.00 89.75 105 ASP A O 1
ATOM 795 N N . TYR A 1 106 ? 6.736 -1.906 -0.318 1.00 88.50 106 TYR A N 1
ATOM 796 C CA . TYR A 1 106 ? 5.837 -3.070 -0.256 1.00 88.50 106 TYR A CA 1
ATOM 797 C C . TYR A 1 106 ? 5.748 -3.722 1.131 1.00 88.50 106 TYR A C 1
ATOM 799 O O . TYR A 1 106 ? 5.443 -4.907 1.257 1.00 88.50 106 TYR A O 1
ATOM 807 N N . GLY A 1 107 ? 6.000 -2.938 2.180 1.00 86.19 107 GLY A N 1
ATOM 808 C CA . GLY A 1 107 ? 5.982 -3.394 3.565 1.00 86.19 107 GLY A CA 1
ATOM 809 C C . GLY A 1 107 ? 7.256 -4.109 4.005 1.00 86.19 107 GLY A C 1
ATOM 810 O O . GLY A 1 107 ? 7.298 -4.661 5.106 1.00 86.19 107 GLY A O 1
ATOM 811 N N . LEU A 1 108 ? 8.307 -4.075 3.183 1.00 83.19 108 LEU A N 1
ATOM 812 C CA . LEU A 1 108 ? 9.614 -4.584 3.558 1.00 83.19 108 LEU A CA 1
ATOM 813 C C . LEU A 1 108 ? 10.264 -3.662 4.598 1.00 83.19 108 LEU A C 1
ATOM 815 O O . LEU A 1 108 ? 10.441 -2.473 4.354 1.00 83.19 108 LEU A O 1
ATOM 819 N N . ALA A 1 109 ? 10.657 -4.216 5.747 1.00 70.75 109 ALA A N 1
ATOM 820 C CA . ALA A 1 109 ? 11.351 -3.445 6.778 1.00 70.75 109 ALA A CA 1
ATOM 821 C C . ALA A 1 109 ? 12.734 -2.970 6.295 1.00 70.75 109 ALA A C 1
ATOM 823 O O . ALA A 1 109 ? 12.965 -1.771 6.182 1.00 70.75 109 ALA A O 1
ATOM 824 N N . GLU A 1 110 ? 13.629 -3.908 5.965 1.00 81.06 110 GLU A N 1
ATOM 825 C CA . GLU A 1 110 ? 14.945 -3.636 5.373 1.00 81.06 110 GLU A CA 1
ATOM 826 C C . GLU A 1 110 ? 15.401 -4.839 4.535 1.00 81.06 110 GLU A C 1
ATOM 828 O O . GLU A 1 110 ? 15.232 -5.971 5.000 1.00 81.06 110 GLU A O 1
ATOM 833 N N . PRO A 1 111 ? 15.970 -4.640 3.332 1.00 85.12 111 PRO A N 1
ATOM 834 C CA . PRO A 1 111 ? 16.549 -5.710 2.524 1.00 85.12 111 PRO A CA 1
ATOM 835 C C . PRO A 1 111 ? 17.846 -6.244 3.153 1.00 85.12 111 PRO A C 1
ATOM 837 O O . PRO A 1 111 ? 18.644 -5.487 3.705 1.00 85.12 111 PRO A O 1
ATOM 840 N N . ASN A 1 112 ? 18.083 -7.552 3.058 1.00 91.38 112 ASN A N 1
ATOM 841 C CA . ASN A 1 112 ? 19.332 -8.164 3.508 1.00 91.38 112 ASN A CA 1
ATOM 842 C C . ASN A 1 112 ? 20.473 -7.923 2.495 1.00 91.38 112 ASN A C 1
ATOM 844 O O . ASN A 1 112 ? 20.251 -7.464 1.375 1.00 91.38 112 ASN A O 1
ATOM 848 N N . ALA A 1 113 ? 21.712 -8.246 2.879 1.00 94.31 113 ALA A N 1
ATOM 849 C CA . ALA A 1 113 ? 22.886 -7.997 2.039 1.00 94.31 113 ALA A CA 1
ATOM 850 C C . ALA A 1 113 ? 22.813 -8.689 0.663 1.00 94.31 113 ALA A C 1
ATOM 852 O O . ALA A 1 113 ? 23.182 -8.080 -0.339 1.00 94.31 113 ALA A O 1
ATOM 853 N N . ALA A 1 114 ? 22.295 -9.921 0.602 1.00 95.75 114 ALA A N 1
ATOM 854 C CA . ALA A 1 114 ? 22.148 -10.659 -0.652 1.00 95.75 114 ALA A CA 1
ATOM 855 C C . ALA A 1 114 ? 21.073 -10.032 -1.557 1.00 95.75 114 ALA A C 1
ATOM 857 O O . ALA A 1 114 ? 21.287 -9.886 -2.756 1.00 95.75 114 ALA A O 1
ATOM 858 N N . GLU A 1 115 ? 19.949 -9.593 -0.986 1.00 94.81 115 GLU A N 1
ATOM 859 C CA . GLU A 1 115 ? 18.886 -8.875 -1.704 1.00 94.81 115 GLU A CA 1
ATOM 860 C C . GLU A 1 115 ? 19.395 -7.536 -2.272 1.00 94.81 115 GLU A C 1
ATOM 862 O O . GLU A 1 115 ? 19.145 -7.207 -3.434 1.00 94.81 115 GLU A O 1
ATOM 867 N N . LEU A 1 116 ? 20.162 -6.776 -1.482 1.00 94.19 116 LEU A N 1
ATOM 868 C CA . LEU A 1 116 ? 20.783 -5.520 -1.918 1.00 94.19 116 LEU A CA 1
ATOM 869 C C . LEU A 1 116 ? 21.796 -5.728 -3.046 1.00 94.19 116 LEU A C 1
ATOM 871 O O . LEU A 1 116 ? 21.825 -4.948 -4.009 1.00 94.19 116 LEU A O 1
ATOM 875 N N . GLU A 1 117 ? 22.622 -6.767 -2.933 1.00 96.69 117 GLU A N 1
ATOM 876 C CA . GLU A 1 117 ? 23.583 -7.142 -3.964 1.00 96.69 117 GLU A CA 1
ATOM 877 C C . GLU A 1 117 ? 22.868 -7.570 -5.250 1.00 96.69 117 GLU A C 1
ATOM 879 O O . GLU A 1 117 ? 23.215 -7.078 -6.324 1.00 96.69 117 GLU A O 1
ATOM 884 N N . ALA A 1 118 ? 21.828 -8.401 -5.151 1.00 97.00 118 ALA A N 1
ATOM 885 C CA . ALA A 1 118 ? 21.032 -8.842 -6.293 1.00 97.00 118 ALA A CA 1
ATOM 886 C C . ALA A 1 118 ? 20.389 -7.662 -7.034 1.00 97.00 118 ALA A C 1
ATOM 888 O O . ALA A 1 118 ? 20.531 -7.553 -8.252 1.00 97.00 118 ALA A O 1
ATOM 889 N N . LEU A 1 119 ? 19.761 -6.724 -6.313 1.00 96.19 119 LEU A N 1
ATOM 890 C CA . LEU A 1 119 ? 19.220 -5.503 -6.918 1.00 96.19 119 LEU A CA 1
ATOM 891 C C . LEU A 1 119 ? 20.320 -4.682 -7.614 1.00 96.19 119 LEU A C 1
ATOM 893 O O . LEU A 1 119 ? 20.099 -4.122 -8.682 1.00 96.19 119 LEU A O 1
ATOM 897 N N . SER A 1 120 ? 21.511 -4.577 -7.012 1.00 96.62 120 SER A N 1
ATOM 898 C CA . SER A 1 120 ? 22.639 -3.818 -7.582 1.00 96.62 120 SER A CA 1
ATOM 899 C C . SER A 1 120 ? 23.194 -4.468 -8.850 1.00 96.62 120 SER A C 1
ATOM 901 O O . SER A 1 120 ? 23.467 -3.769 -9.825 1.00 96.62 120 SER A O 1
ATOM 903 N N . ARG A 1 121 ? 23.313 -5.800 -8.864 1.00 97.31 121 ARG A N 1
ATOM 904 C CA . ARG A 1 121 ? 23.703 -6.571 -10.053 1.00 97.31 121 ARG A CA 1
ATOM 905 C C . ARG A 1 121 ? 22.676 -6.410 -11.171 1.00 97.31 121 ARG A C 1
ATOM 907 O O . ARG A 1 121 ? 23.063 -6.145 -12.305 1.00 97.31 121 ARG A O 1
ATOM 914 N N . LEU A 1 122 ? 21.386 -6.494 -10.844 1.00 97.94 122 LEU A N 1
ATOM 915 C CA . LEU A 1 122 ? 20.308 -6.284 -11.808 1.00 97.94 122 LEU A CA 1
ATOM 916 C C . LEU A 1 122 ? 20.354 -4.876 -12.412 1.00 97.94 122 LEU A C 1
ATOM 918 O O . LEU A 1 122 ? 20.301 -4.725 -13.627 1.00 97.94 122 LEU A O 1
ATOM 922 N N . GLU A 1 123 ? 20.498 -3.842 -11.584 1.00 97.56 123 GLU A N 1
ATOM 923 C CA . GLU A 1 123 ? 20.605 -2.456 -12.050 1.00 97.56 123 GLU A CA 1
ATOM 924 C C . GLU A 1 123 ? 21.801 -2.253 -12.993 1.00 97.56 123 GLU A C 1
ATOM 926 O O . GLU A 1 123 ? 21.674 -1.593 -14.026 1.00 97.56 123 GLU A O 1
ATOM 931 N N . GLN A 1 124 ? 22.959 -2.834 -12.663 1.00 97.56 124 GLN A N 1
ATOM 932 C CA . GLN A 1 124 ? 24.154 -2.785 -13.510 1.00 97.56 124 GLN A CA 1
ATOM 933 C C . GLN A 1 124 ? 23.948 -3.502 -14.847 1.00 97.56 124 GLN A C 1
ATOM 935 O O . GLN A 1 124 ? 24.406 -2.993 -15.867 1.00 97.56 124 GLN A O 1
ATOM 940 N N . ALA A 1 125 ? 23.252 -4.641 -14.846 1.00 97.38 125 ALA A N 1
ATOM 941 C CA . ALA A 1 125 ? 22.963 -5.416 -16.048 1.00 97.38 125 ALA A CA 1
ATOM 942 C C . ALA A 1 125 ? 21.894 -4.757 -16.940 1.00 97.38 125 ALA A C 1
ATOM 944 O O . ALA A 1 125 ? 22.019 -4.789 -18.158 1.00 97.38 125 ALA A O 1
ATOM 945 N N . LEU A 1 126 ? 20.881 -4.110 -16.352 1.00 97.25 126 LEU A N 1
ATOM 946 C CA . LEU A 1 126 ? 19.829 -3.409 -17.098 1.00 97.25 126 LEU A CA 1
ATOM 947 C C . LEU A 1 126 ? 20.321 -2.108 -17.731 1.00 97.25 126 LEU A C 1
ATOM 949 O O . LEU A 1 126 ? 19.910 -1.768 -18.834 1.00 97.25 126 LEU A O 1
ATOM 953 N N . ARG A 1 127 ? 21.183 -1.354 -17.036 1.00 96.19 127 ARG A N 1
ATOM 954 C CA . ARG A 1 127 ? 21.624 -0.018 -17.466 1.00 96.19 127 ARG A CA 1
ATOM 955 C C . ARG A 1 127 ? 22.128 0.064 -18.923 1.00 96.19 127 ARG A C 1
ATOM 957 O O . ARG A 1 127 ? 21.715 1.014 -19.586 1.00 96.19 127 ARG A O 1
ATOM 964 N N . PRO A 1 128 ? 22.986 -0.842 -19.437 1.00 96.69 128 PRO A N 1
ATOM 965 C CA . PRO A 1 128 ? 23.436 -0.790 -20.832 1.00 96.69 128 PRO A CA 1
ATOM 966 C C . PRO A 1 128 ? 22.361 -1.186 -21.858 1.00 96.69 128 PRO A C 1
ATOM 968 O O . PRO A 1 128 ? 22.469 -0.790 -23.013 1.00 96.69 128 PRO A O 1
ATOM 971 N N . GLU A 1 129 ? 21.330 -1.921 -21.443 1.00 95.38 129 GLU A N 1
ATOM 972 C CA . GLU A 1 129 ? 20.267 -2.443 -22.313 1.00 95.38 129 GLU A CA 1
ATOM 973 C C . GLU A 1 129 ? 19.048 -1.502 -22.401 1.00 95.38 129 GLU A C 1
ATOM 975 O O . GLU A 1 129 ? 18.119 -1.750 -23.167 1.00 95.38 129 GLU A O 1
ATOM 980 N N . LEU A 1 130 ? 19.015 -0.413 -21.617 1.00 94.88 130 LEU A N 1
ATOM 981 C CA . LEU A 1 130 ? 17.874 0.507 -21.577 1.00 94.88 130 LEU A CA 1
ATOM 982 C C . LEU A 1 130 ? 17.651 1.206 -22.929 1.00 94.88 130 LEU A C 1
ATOM 984 O O . LEU A 1 130 ? 18.498 1.997 -23.360 1.00 94.88 130 LEU A O 1
ATOM 988 N N . PRO A 1 131 ? 16.467 1.046 -23.549 1.00 94.56 131 PRO A N 1
ATOM 989 C CA . PRO A 1 131 ? 16.117 1.802 -24.743 1.00 94.56 131 PRO A CA 1
ATOM 990 C C . PRO A 1 131 ? 16.033 3.314 -24.465 1.00 94.56 131 PRO A C 1
ATOM 992 O O . PRO A 1 131 ? 15.676 3.721 -23.351 1.00 94.56 131 PRO A O 1
ATOM 995 N N . PRO A 1 132 ? 16.273 4.177 -25.474 1.00 94.94 132 PRO A N 1
ATOM 996 C CA . PRO A 1 132 ? 16.088 5.619 -25.337 1.00 94.94 132 PRO A CA 1
ATOM 997 C C . PRO A 1 132 ? 14.708 5.982 -24.770 1.00 94.94 132 PRO A C 1
ATOM 999 O O . PRO A 1 132 ? 13.682 5.497 -25.238 1.00 94.94 132 PRO A O 1
ATOM 1002 N N . GLY A 1 133 ? 14.686 6.849 -23.754 1.00 92.06 133 GLY A N 1
ATOM 1003 C CA . GLY A 1 133 ? 13.462 7.267 -23.058 1.00 92.06 133 GLY A CA 1
ATOM 1004 C C . GLY A 1 133 ? 13.103 6.425 -21.827 1.00 92.06 133 GLY A C 1
ATOM 1005 O O . GLY A 1 133 ? 12.333 6.898 -20.987 1.00 92.06 133 GLY A O 1
ATOM 1006 N N . CYS A 1 134 ? 13.692 5.239 -21.660 1.00 95.62 134 CYS A N 1
ATOM 1007 C CA . CYS A 1 134 ? 13.537 4.441 -20.445 1.00 95.62 134 CYS A CA 1
ATOM 1008 C C . CYS A 1 134 ? 14.462 4.941 -19.327 1.00 95.62 134 CYS A C 1
ATOM 1010 O O . CYS A 1 134 ? 15.501 5.553 -19.584 1.00 95.62 134 CYS A O 1
ATOM 1012 N N . ARG A 1 135 ? 14.077 4.713 -18.068 1.00 94.75 135 ARG A N 1
ATOM 1013 C CA . ARG A 1 135 ? 14.835 5.158 -16.887 1.00 94.75 135 ARG A CA 1
ATOM 1014 C C . ARG A 1 135 ? 14.812 4.095 -15.800 1.00 94.75 135 ARG A C 1
ATOM 1016 O O . ARG A 1 135 ? 13.775 3.484 -15.569 1.00 94.75 135 ARG A O 1
ATOM 1023 N N . LEU A 1 136 ? 15.933 3.938 -15.105 1.00 95.44 136 LEU A N 1
ATOM 1024 C CA . LEU A 1 136 ? 15.993 3.199 -13.847 1.00 95.44 136 LEU A CA 1
ATOM 1025 C C . LEU A 1 136 ? 15.867 4.182 -12.687 1.00 95.44 136 LEU A C 1
ATOM 1027 O O . LEU A 1 136 ? 16.571 5.191 -12.661 1.00 95.44 136 LEU A O 1
ATOM 1031 N N . ASP A 1 137 ? 14.999 3.861 -11.740 1.00 91.81 137 ASP A N 1
ATOM 1032 C CA . ASP A 1 137 ? 14.882 4.540 -10.456 1.00 91.81 137 ASP A CA 1
ATOM 1033 C C . ASP A 1 137 ? 15.248 3.555 -9.344 1.00 91.81 137 ASP A C 1
ATOM 1035 O O . ASP A 1 137 ? 14.558 2.553 -9.124 1.00 91.81 137 ASP A O 1
ATOM 1039 N N . ARG A 1 138 ? 16.383 3.806 -8.684 1.00 90.94 138 ARG A N 1
ATOM 1040 C CA . ARG A 1 138 ? 16.881 2.959 -7.604 1.00 90.94 138 ARG A CA 1
ATOM 1041 C C . ARG A 1 138 ? 16.433 3.517 -6.260 1.00 90.94 138 ARG A C 1
ATOM 1043 O O . ARG A 1 138 ? 16.927 4.549 -5.810 1.00 90.94 138 ARG A O 1
ATOM 1050 N N . LYS A 1 139 ? 15.569 2.764 -5.584 1.00 85.50 139 LYS A N 1
ATOM 1051 C CA . LYS A 1 139 ? 15.143 3.002 -4.203 1.00 85.50 139 LYS A CA 1
ATOM 1052 C C . LYS A 1 139 ? 16.001 2.175 -3.232 1.00 85.50 139 LYS A C 1
ATOM 1054 O O . LYS A 1 139 ? 16.698 1.246 -3.660 1.00 85.50 139 LYS A O 1
ATOM 1059 N N . PRO A 1 140 ? 15.964 2.469 -1.917 1.00 85.19 140 PRO A N 1
ATOM 1060 C CA . PRO A 1 140 ? 16.743 1.725 -0.926 1.00 85.19 140 PRO A CA 1
ATOM 1061 C C . PRO A 1 140 ? 16.525 0.208 -0.983 1.00 85.19 140 PRO A C 1
ATOM 1063 O O . PRO A 1 140 ? 17.485 -0.549 -0.846 1.00 85.19 140 PRO A O 1
ATOM 1066 N N . ALA A 1 141 ? 15.291 -0.234 -1.240 1.00 87.12 141 ALA A N 1
ATOM 1067 C CA . ALA A 1 141 ? 14.925 -1.646 -1.215 1.00 87.12 141 ALA A CA 1
ATOM 1068 C C . ALA A 1 141 ? 14.204 -2.144 -2.474 1.00 87.12 141 ALA A C 1
ATOM 1070 O O . ALA A 1 141 ? 13.653 -3.240 -2.477 1.00 87.12 141 ALA A O 1
ATOM 1071 N N . SER A 1 142 ? 14.197 -1.360 -3.547 1.00 90.56 142 SER A N 1
ATOM 1072 C CA . SER A 1 142 ? 13.533 -1.722 -4.797 1.00 90.56 142 SER A CA 1
ATOM 1073 C C . SER A 1 142 ? 14.178 -1.012 -5.988 1.00 90.56 142 SER A C 1
ATOM 1075 O O . SER A 1 142 ? 14.947 -0.062 -5.833 1.00 90.56 142 SER A O 1
ATOM 1077 N N . LEU A 1 143 ? 13.894 -1.493 -7.191 1.00 93.69 143 LEU A N 1
ATOM 1078 C CA . LEU A 1 143 ? 14.324 -0.911 -8.457 1.00 93.69 143 LEU A CA 1
ATOM 1079 C C . LEU A 1 143 ? 13.096 -0.777 -9.354 1.00 93.69 143 LEU A C 1
ATOM 1081 O O . LEU A 1 143 ? 12.342 -1.730 -9.510 1.00 93.69 143 LEU A O 1
ATOM 1085 N N . SER A 1 144 ? 12.887 0.394 -9.944 1.00 93.31 144 SER A N 1
ATOM 1086 C CA . SER A 1 144 ? 11.803 0.628 -10.901 1.00 93.31 144 SER A CA 1
ATOM 1087 C C . SER A 1 144 ? 12.374 0.910 -12.287 1.00 93.31 144 SER A C 1
ATOM 1089 O O . SER A 1 144 ? 13.294 1.712 -12.439 1.00 93.31 144 SER A O 1
ATOM 1091 N N . VAL A 1 145 ? 11.832 0.254 -13.310 1.00 96.06 145 VAL A N 1
ATOM 1092 C CA . VAL A 1 145 ? 12.178 0.459 -14.719 1.00 96.06 145 VAL A CA 1
ATOM 1093 C C . VAL A 1 145 ? 11.036 1.216 -15.382 1.00 96.06 145 VAL A C 1
ATOM 1095 O O . VAL A 1 145 ? 10.025 0.633 -15.765 1.00 96.06 145 VAL A O 1
ATOM 1098 N N . HIS A 1 146 ? 11.166 2.532 -15.500 1.00 94.25 146 HIS A N 1
ATOM 1099 C CA . HIS A 1 146 ? 10.159 3.385 -16.118 1.00 94.25 146 HIS A CA 1
ATOM 1100 C C . HIS A 1 146 ? 10.320 3.391 -17.635 1.00 94.25 146 HIS A C 1
ATOM 1102 O O . HIS A 1 146 ? 11.393 3.701 -18.150 1.00 94.25 146 HIS A O 1
ATOM 1108 N N . HIS A 1 147 ? 9.227 3.148 -18.353 1.00 94.44 147 HIS A N 1
ATOM 1109 C CA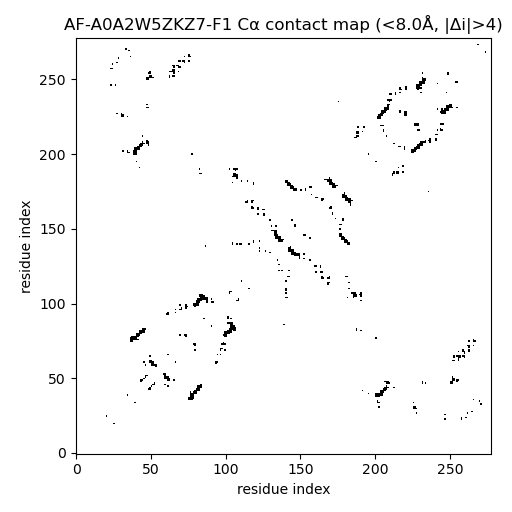 . HIS A 1 147 ? 9.193 3.161 -19.818 1.00 94.44 147 HIS A CA 1
ATOM 1110 C C . HIS A 1 147 ? 8.084 4.071 -20.365 1.00 94.44 147 HIS A C 1
ATOM 1112 O O . HIS A 1 147 ? 7.648 3.944 -21.504 1.00 94.44 147 HIS A O 1
ATOM 1118 N N . ARG A 1 148 ? 7.632 5.050 -19.571 1.00 90.19 148 ARG A N 1
ATOM 1119 C CA . ARG A 1 148 ? 6.570 5.993 -19.963 1.00 90.19 148 ARG A CA 1
ATOM 1120 C C . ARG A 1 148 ? 6.888 6.800 -21.222 1.00 90.19 148 ARG A C 1
ATOM 1122 O O . ARG A 1 148 ? 5.993 7.022 -22.028 1.00 90.19 148 ARG A O 1
ATOM 1129 N N . ALA A 1 149 ? 8.140 7.222 -21.405 1.00 90.00 149 ALA A N 1
ATOM 1130 C CA . ALA A 1 149 ? 8.560 7.940 -22.612 1.00 90.00 149 ALA A CA 1
ATOM 1131 C C . ALA A 1 149 ? 8.878 7.004 -23.797 1.00 90.00 149 ALA A C 1
ATOM 1133 O O . ALA A 1 149 ? 9.137 7.488 -24.895 1.00 90.00 149 ALA A O 1
ATOM 1134 N N . ALA A 1 150 ? 8.830 5.685 -23.588 1.00 93.94 150 ALA A N 1
ATOM 1135 C CA . ALA A 1 150 ? 8.968 4.666 -24.624 1.00 93.94 150 ALA A CA 1
ATOM 1136 C C . ALA A 1 150 ? 8.026 3.469 -24.351 1.00 93.94 150 ALA A C 1
ATOM 1138 O O . ALA A 1 150 ? 8.503 2.367 -24.079 1.00 93.94 150 ALA A O 1
ATOM 1139 N N . PRO A 1 151 ? 6.685 3.641 -24.405 1.00 92.88 151 PRO A N 1
ATOM 1140 C CA . PRO A 1 151 ? 5.738 2.600 -23.987 1.00 92.88 151 PRO A CA 1
ATOM 1141 C C . PRO A 1 151 ? 5.922 1.256 -24.701 1.00 92.88 151 PRO A C 1
ATOM 1143 O O . PRO A 1 151 ? 5.778 0.212 -24.072 1.00 92.88 151 PRO A O 1
ATOM 1146 N N . ALA A 1 152 ? 6.315 1.288 -25.979 1.00 95.56 152 ALA A N 1
ATOM 1147 C CA . ALA A 1 152 ? 6.577 0.104 -26.799 1.00 95.56 152 ALA A CA 1
ATOM 1148 C C . ALA A 1 152 ? 7.748 -0.766 -26.295 1.00 95.56 152 ALA A C 1
ATOM 1150 O O . ALA A 1 152 ? 7.853 -1.920 -26.689 1.00 95.56 152 ALA A O 1
ATOM 1151 N N . ALA A 1 153 ? 8.612 -0.245 -25.416 1.00 95.69 153 ALA A N 1
ATOM 1152 C CA . ALA A 1 153 ? 9.695 -1.013 -24.803 1.00 95.69 153 ALA A CA 1
ATOM 1153 C C . ALA A 1 153 ? 9.220 -1.943 -23.671 1.00 95.69 153 ALA A C 1
ATOM 1155 O O . ALA A 1 153 ? 10.011 -2.742 -23.180 1.00 95.69 153 ALA A O 1
ATOM 1156 N N . GLY A 1 154 ? 7.959 -1.836 -23.232 1.00 94.81 154 GLY A N 1
ATOM 1157 C CA . GLY A 1 154 ? 7.458 -2.511 -22.033 1.00 94.81 154 GLY A CA 1
ATOM 1158 C C . GLY A 1 154 ? 7.620 -4.033 -22.048 1.00 94.81 154 GLY A C 1
ATOM 1159 O O . GLY A 1 154 ? 8.128 -4.580 -21.076 1.00 94.81 154 GLY A O 1
ATOM 1160 N N . GLU A 1 155 ? 7.226 -4.710 -23.130 1.00 95.56 155 GLU A N 1
ATOM 1161 C CA . GLU A 1 155 ? 7.355 -6.176 -23.241 1.00 95.56 155 GLU A CA 1
ATOM 1162 C C . GLU A 1 155 ? 8.824 -6.610 -23.238 1.00 95.56 155 GLU A C 1
ATOM 1164 O O . GLU A 1 155 ? 9.225 -7.439 -22.429 1.00 95.56 155 GLU A O 1
ATOM 1169 N N . HIS A 1 156 ? 9.656 -5.958 -24.053 1.00 96.00 156 HIS A N 1
ATOM 1170 C CA . HIS A 1 156 ? 11.089 -6.239 -24.102 1.00 96.00 156 HIS A CA 1
ATOM 1171 C C . HIS A 1 156 ? 11.775 -6.061 -22.737 1.00 96.00 156 HIS A C 1
ATOM 1173 O O . HIS A 1 156 ? 12.602 -6.879 -22.339 1.00 96.00 156 HIS A O 1
ATOM 1179 N N . LEU A 1 157 ? 11.426 -5.004 -21.999 1.00 97.25 157 LEU A N 1
ATOM 1180 C CA . LEU A 1 157 ? 11.970 -4.769 -20.663 1.00 97.25 157 LEU A CA 1
ATOM 1181 C C . LEU A 1 157 ? 11.479 -5.805 -19.646 1.00 97.25 157 LEU A C 1
ATOM 1183 O O . LEU A 1 157 ? 12.242 -6.158 -18.751 1.00 97.25 157 LEU A O 1
ATOM 1187 N N . GLN A 1 158 ? 10.241 -6.293 -19.764 1.00 97.31 158 GLN A N 1
ATOM 1188 C CA . GLN A 1 158 ? 9.737 -7.372 -18.909 1.00 97.31 158 GLN A CA 1
ATOM 1189 C C . GLN A 1 158 ? 10.520 -8.663 -19.143 1.00 97.31 158 GLN A C 1
ATOM 1191 O O . GLN A 1 158 ? 10.979 -9.260 -18.171 1.00 97.31 158 GLN A O 1
ATOM 1196 N N . ASP A 1 159 ? 10.754 -9.038 -20.402 1.00 97.25 159 ASP A N 1
ATOM 1197 C CA . ASP A 1 159 ? 11.578 -10.203 -20.749 1.00 97.25 159 ASP A CA 1
ATOM 1198 C C . ASP A 1 159 ? 13.002 -10.054 -20.204 1.00 97.25 159 ASP A C 1
ATOM 1200 O O . ASP A 1 159 ? 13.563 -10.973 -19.603 1.00 97.25 159 ASP A O 1
ATOM 1204 N N . LEU A 1 160 ? 13.584 -8.863 -20.346 1.00 96.56 160 LEU A N 1
ATOM 1205 C CA . LEU A 1 160 ? 14.924 -8.580 -19.855 1.00 96.56 160 LEU A CA 1
ATOM 1206 C C . LEU A 1 160 ? 15.011 -8.683 -18.324 1.00 96.56 160 LEU A C 1
ATOM 1208 O O . LEU A 1 160 ? 15.910 -9.338 -17.799 1.00 96.56 160 LEU A O 1
ATOM 1212 N N . VAL A 1 161 ? 14.063 -8.082 -17.597 1.00 97.81 161 VAL A N 1
ATOM 1213 C CA . VAL A 1 161 ? 13.981 -8.197 -16.132 1.00 97.81 161 VAL A CA 1
ATOM 1214 C C . VAL A 1 161 ? 13.765 -9.652 -15.719 1.00 97.81 161 VAL A C 1
ATOM 1216 O O . VAL A 1 161 ? 14.417 -10.111 -14.784 1.00 97.81 161 VAL A O 1
ATOM 1219 N N . HIS A 1 162 ? 12.912 -10.394 -16.428 1.00 97.31 162 HIS A N 1
ATOM 1220 C CA . HIS A 1 162 ? 12.665 -11.809 -16.170 1.00 97.31 162 HIS A CA 1
ATOM 1221 C C . HIS A 1 162 ? 13.937 -12.656 -16.283 1.00 97.31 162 HIS A C 1
ATOM 1223 O O . HIS A 1 162 ? 14.159 -13.537 -15.455 1.00 97.31 162 HIS A O 1
ATOM 1229 N N . HIS A 1 163 ? 14.785 -12.380 -17.275 1.00 96.81 163 HIS A N 1
ATOM 1230 C CA . HIS A 1 163 ? 16.031 -13.115 -17.486 1.00 96.81 163 HIS A CA 1
ATOM 1231 C C . HIS A 1 163 ? 17.171 -12.698 -16.552 1.00 96.81 163 HIS A C 1
ATOM 1233 O O . HIS A 1 163 ? 18.013 -13.532 -16.220 1.00 96.81 163 HIS A O 1
ATOM 1239 N N . LEU A 1 164 ? 17.231 -11.426 -16.155 1.00 96.94 164 LEU A N 1
ATOM 1240 C CA . LEU A 1 164 ? 18.342 -10.890 -15.364 1.00 96.94 164 LEU A CA 1
ATOM 1241 C C . LEU A 1 164 ? 18.106 -10.937 -13.850 1.00 96.94 164 LEU A C 1
ATOM 1243 O O . LEU A 1 164 ? 19.074 -10.935 -13.087 1.00 96.94 164 LEU A O 1
ATOM 1247 N N . ALA A 1 165 ? 16.852 -10.920 -13.394 1.00 96.62 165 ALA A N 1
ATOM 1248 C CA . ALA A 1 165 ? 16.543 -10.950 -11.970 1.00 96.62 165 ALA A CA 1
ATOM 1249 C C . ALA A 1 165 ? 16.790 -12.350 -11.393 1.00 96.62 165 ALA A C 1
ATOM 1251 O O . ALA A 1 165 ? 16.328 -13.343 -11.945 1.00 96.62 165 ALA A O 1
ATOM 1252 N N . ASP A 1 166 ? 17.478 -12.427 -10.251 1.00 96.12 166 ASP A N 1
ATOM 1253 C CA . ASP A 1 166 ? 17.613 -13.677 -9.501 1.00 96.12 166 ASP A CA 1
ATOM 1254 C C . ASP A 1 166 ? 16.268 -14.018 -8.833 1.00 96.12 166 ASP A C 1
ATOM 1256 O O . ASP A 1 166 ? 15.890 -13.332 -7.879 1.00 96.12 166 ASP A O 1
ATOM 1260 N N . PRO A 1 167 ? 15.542 -15.061 -9.278 1.00 95.00 167 PRO A N 1
ATOM 1261 C CA . PRO A 1 167 ? 14.212 -15.369 -8.758 1.00 95.00 167 PRO A CA 1
ATOM 1262 C C . PRO A 1 167 ? 14.235 -15.912 -7.321 1.00 95.00 167 PRO A C 1
ATOM 1264 O O . PRO A 1 167 ? 13.190 -15.966 -6.674 1.00 95.00 167 PRO A O 1
ATOM 1267 N N . ALA A 1 168 ? 15.398 -16.329 -6.804 1.00 95.50 168 ALA A N 1
ATOM 1268 C CA . ALA A 1 168 ? 15.531 -16.763 -5.415 1.00 95.50 168 ALA A CA 1
ATOM 1269 C C . ALA A 1 168 ? 15.594 -15.576 -4.440 1.00 95.50 168 ALA A C 1
ATOM 1271 O O . ALA A 1 168 ? 15.294 -15.735 -3.256 1.00 95.50 168 ALA A O 1
ATOM 1272 N N . LEU A 1 169 ? 15.988 -14.395 -4.925 1.00 95.88 169 LEU A N 1
ATOM 1273 C CA . LEU A 1 169 ? 16.195 -13.199 -4.105 1.00 95.88 169 LEU A CA 1
ATOM 1274 C C . LEU A 1 169 ? 15.236 -12.065 -4.454 1.00 95.88 169 LEU A C 1
ATOM 1276 O O . LEU A 1 169 ? 14.894 -11.272 -3.578 1.00 95.88 169 LEU A O 1
ATOM 1280 N N . LEU A 1 170 ? 14.793 -11.981 -5.707 1.00 95.81 170 LEU A N 1
ATOM 1281 C CA . LEU A 1 170 ? 13.989 -10.895 -6.244 1.00 95.81 170 LEU A CA 1
ATOM 1282 C C . LEU A 1 170 ? 12.694 -11.423 -6.859 1.00 95.81 170 LEU A C 1
ATOM 1284 O O . LEU A 1 170 ? 12.633 -12.504 -7.436 1.00 95.81 170 LEU A O 1
ATOM 1288 N N . ARG A 1 171 ? 11.660 -10.596 -6.790 1.00 93.56 171 ARG A N 1
ATOM 1289 C CA . ARG A 1 171 ? 10.437 -10.708 -7.587 1.00 93.56 171 ARG A CA 1
ATOM 1290 C C . ARG A 1 171 ? 10.257 -9.418 -8.370 1.00 93.56 171 ARG A C 1
ATOM 1292 O O . ARG A 1 171 ? 10.809 -8.380 -8.000 1.00 93.56 171 ARG A O 1
ATOM 1299 N N . TRP A 1 172 ? 9.452 -9.466 -9.418 1.00 94.06 172 TRP A N 1
ATOM 1300 C CA . TRP A 1 172 ? 9.078 -8.279 -10.171 1.00 94.06 172 TRP A CA 1
ATOM 1301 C C . TRP A 1 172 ? 7.607 -8.320 -10.560 1.00 94.06 172 TRP A C 1
ATOM 1303 O O . TRP A 1 172 ? 6.983 -9.383 -10.556 1.00 94.06 172 TRP A O 1
ATOM 1313 N N . ARG A 1 173 ? 7.048 -7.150 -10.862 1.00 90.06 173 ARG A N 1
ATOM 1314 C CA . ARG A 1 173 ? 5.691 -7.022 -11.390 1.00 90.06 173 ARG A CA 1
ATOM 1315 C C . ARG A 1 173 ? 5.592 -5.872 -12.396 1.00 90.06 173 ARG A C 1
ATOM 1317 O O . ARG A 1 173 ? 6.308 -4.878 -12.246 1.00 90.06 173 ARG A O 1
ATOM 1324 N N . PRO A 1 174 ? 4.712 -5.977 -13.402 1.00 89.12 174 PRO A N 1
ATOM 1325 C CA . PRO A 1 174 ? 4.364 -4.843 -14.239 1.00 89.12 174 PRO A CA 1
ATOM 1326 C C . PRO A 1 174 ? 3.421 -3.891 -13.486 1.00 89.12 174 PRO A C 1
ATOM 1328 O O . PRO A 1 174 ? 2.500 -4.324 -12.796 1.00 89.12 174 PRO A O 1
ATOM 1331 N N . GLY A 1 175 ? 3.647 -2.592 -13.653 1.00 82.50 175 GLY A N 1
ATOM 1332 C CA . GLY A 1 175 ? 2.755 -1.505 -13.256 1.00 82.50 175 GLY A CA 1
ATOM 1333 C C . GLY A 1 175 ? 2.525 -0.534 -14.423 1.00 82.50 175 GLY A C 1
ATOM 1334 O O . GLY A 1 175 ? 2.880 -0.815 -15.572 1.00 82.50 175 GLY A O 1
ATOM 1335 N N . ARG A 1 176 ? 1.951 0.646 -14.155 1.00 78.81 176 ARG A N 1
ATOM 1336 C CA . ARG A 1 176 ? 1.647 1.642 -15.199 1.00 78.81 176 ARG A CA 1
ATOM 1337 C C . ARG A 1 176 ? 2.897 2.232 -15.844 1.00 78.81 176 ARG A C 1
ATOM 1339 O O . ARG A 1 176 ? 3.459 3.220 -15.364 1.00 78.81 176 ARG A O 1
ATOM 1346 N N . LEU A 1 177 ? 3.279 1.695 -17.000 1.00 88.31 177 LEU A N 1
ATOM 1347 C CA . LEU A 1 177 ? 4.466 2.142 -17.736 1.00 88.31 177 LEU A CA 1
ATOM 1348 C C . LEU A 1 177 ? 5.746 2.082 -16.879 1.00 88.31 177 LEU A C 1
ATOM 1350 O O . LEU A 1 177 ? 6.651 2.918 -17.008 1.00 88.31 177 LEU A O 1
ATOM 1354 N N . VAL A 1 178 ? 5.780 1.111 -15.968 1.00 90.62 178 VAL A N 1
ATOM 1355 C CA . VAL A 1 178 ? 6.863 0.847 -15.030 1.00 90.62 178 VAL 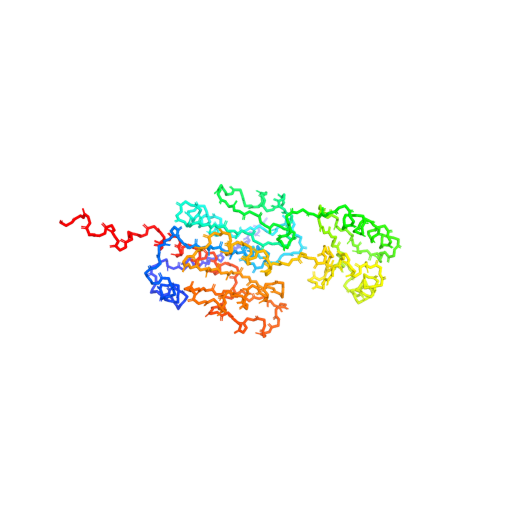A CA 1
ATOM 1356 C C . VAL A 1 178 ? 6.923 -0.651 -14.749 1.00 90.62 178 VAL A C 1
ATOM 1358 O O . VAL A 1 178 ? 5.890 -1.305 -14.666 1.00 90.62 178 VAL A O 1
ATOM 1361 N N . ILE A 1 179 ? 8.122 -1.198 -14.595 1.00 94.75 179 ILE A N 1
ATOM 1362 C CA . ILE A 1 179 ? 8.337 -2.537 -14.042 1.00 94.75 179 ILE A CA 1
ATOM 1363 C C . ILE A 1 179 ? 8.971 -2.350 -12.680 1.00 94.75 179 ILE A C 1
ATOM 1365 O O . ILE A 1 179 ? 9.983 -1.664 -12.554 1.00 94.75 179 ILE A O 1
ATOM 1369 N N . GLU A 1 180 ? 8.385 -2.946 -11.660 1.00 92.44 180 GLU A N 1
ATOM 1370 C CA . GLU A 1 180 ? 8.871 -2.830 -10.296 1.00 92.44 180 GLU A CA 1
ATOM 1371 C C . GLU A 1 180 ? 9.593 -4.115 -9.933 1.00 92.44 180 GLU A C 1
ATOM 1373 O O . GLU A 1 180 ? 9.083 -5.205 -10.187 1.00 92.44 180 GLU A O 1
ATOM 1378 N N . VAL A 1 181 ? 10.772 -3.993 -9.330 1.00 94.94 181 VAL A N 1
ATOM 1379 C CA . VAL A 1 181 ? 11.592 -5.103 -8.844 1.00 94.94 181 VAL A CA 1
ATOM 1380 C C . VAL A 1 181 ? 11.893 -4.887 -7.368 1.00 94.94 181 VAL A C 1
A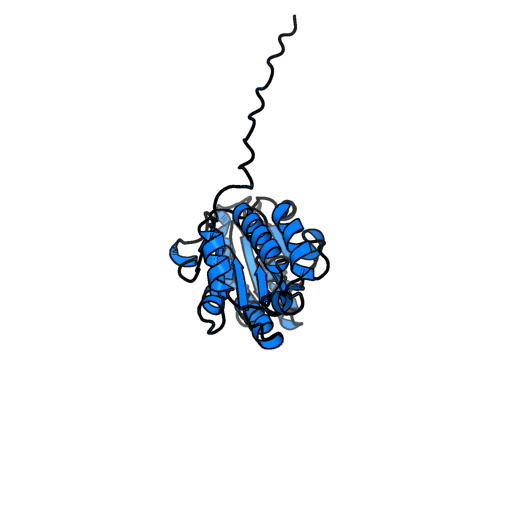TOM 1382 O O . VAL A 1 181 ? 12.278 -3.798 -6.947 1.00 94.94 181 VAL A O 1
ATOM 1385 N N . MET A 1 182 ? 11.696 -5.923 -6.567 1.00 93.38 182 MET A N 1
ATOM 1386 C CA . MET A 1 182 ? 11.790 -5.877 -5.112 1.00 93.38 182 MET A CA 1
ATOM 1387 C C . MET A 1 182 ? 12.298 -7.229 -4.596 1.00 93.38 182 MET A C 1
ATOM 1389 O O . MET A 1 182 ? 12.240 -8.221 -5.328 1.00 93.38 182 MET A O 1
ATOM 1393 N N . PRO A 1 183 ? 12.772 -7.316 -3.348 1.00 94.06 183 PRO A N 1
ATOM 1394 C CA . PRO A 1 183 ? 13.066 -8.591 -2.716 1.00 94.06 183 PRO A CA 1
ATOM 1395 C C . PRO A 1 183 ? 11.883 -9.557 -2.787 1.00 94.06 183 PRO A C 1
ATOM 1397 O O . PRO A 1 183 ? 10.733 -9.145 -2.643 1.00 94.06 183 PRO A O 1
ATOM 1400 N N . ALA A 1 184 ? 12.149 -10.847 -2.984 1.00 91.62 184 ALA A N 1
ATOM 1401 C CA . ALA A 1 184 ? 11.117 -11.866 -3.197 1.00 91.62 184 ALA A CA 1
ATOM 1402 C C . ALA A 1 184 ? 10.077 -11.918 -2.061 1.00 91.62 184 ALA A C 1
ATOM 1404 O O . ALA A 1 184 ? 8.899 -12.178 -2.298 1.00 91.62 184 ALA A O 1
ATOM 1405 N N . ARG A 1 185 ? 10.503 -11.603 -0.832 1.00 88.44 185 ARG A N 1
ATOM 1406 C CA . ARG A 1 185 ? 9.651 -11.545 0.366 1.00 88.44 185 ARG A CA 1
ATOM 1407 C C . ARG A 1 185 ? 8.853 -10.248 0.541 1.00 88.44 185 ARG A C 1
ATOM 1409 O O . ARG A 1 185 ? 8.069 -10.160 1.480 1.00 88.44 185 ARG A O 1
ATOM 1416 N N . ALA A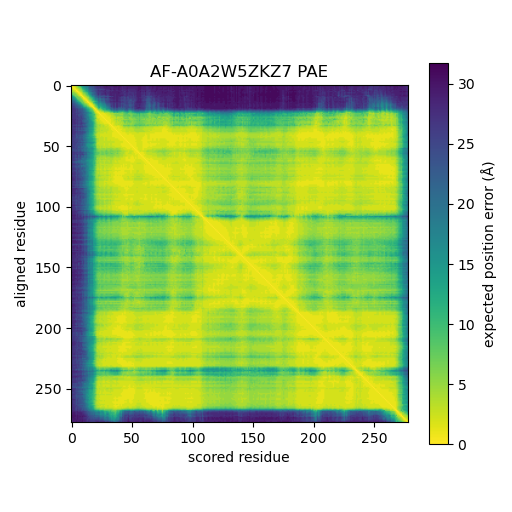 1 186 ? 9.093 -9.224 -0.277 1.00 89.38 186 ALA A N 1
ATOM 1417 C CA . ALA A 1 186 ? 8.386 -7.956 -0.165 1.00 89.38 186 ALA A CA 1
ATOM 1418 C C . ALA A 1 186 ? 6.964 -8.114 -0.725 1.00 89.38 186 ALA A C 1
ATOM 1420 O O . ALA A 1 186 ? 6.760 -8.357 -1.917 1.00 89.38 186 ALA A O 1
ATOM 1421 N N . GLU A 1 187 ? 5.980 -8.028 0.166 1.00 90.44 187 GLU A N 1
ATOM 1422 C CA . GLU A 1 187 ? 4.574 -8.245 -0.144 1.00 90.44 187 GLU A CA 1
ATOM 1423 C C . GLU A 1 187 ? 3.689 -7.508 0.865 1.00 90.44 187 GLU A C 1
ATOM 1425 O O . GLU A 1 187 ? 3.751 -7.768 2.072 1.00 90.44 187 GLU A O 1
ATOM 1430 N N . LYS A 1 188 ? 2.793 -6.649 0.360 1.00 94.56 188 LYS A N 1
ATOM 1431 C CA . LYS A 1 188 ? 1.844 -5.894 1.189 1.00 94.56 188 LYS A CA 1
ATOM 1432 C C . LYS A 1 188 ? 0.994 -6.820 2.073 1.00 94.56 188 LYS A C 1
ATOM 1434 O O . LYS A 1 188 ? 0.812 -6.550 3.258 1.00 94.56 188 LYS A O 1
ATOM 1439 N N . GLY A 1 189 ? 0.544 -7.958 1.538 1.00 95.25 189 GLY A N 1
ATOM 1440 C CA . GLY A 1 189 ? -0.241 -8.947 2.282 1.00 95.25 189 GLY A CA 1
ATOM 1441 C C . GLY A 1 189 ? 0.476 -9.497 3.520 1.00 95.25 189 GLY A C 1
ATOM 1442 O O . GLY A 1 189 ? -0.136 -9.624 4.582 1.00 95.25 189 GLY A O 1
ATOM 1443 N N . LEU A 1 190 ? 1.780 -9.774 3.420 1.00 93.69 190 LEU A N 1
ATOM 1444 C CA . LEU A 1 190 ? 2.580 -10.231 4.561 1.00 93.69 190 LEU A CA 1
ATOM 1445 C C . LEU A 1 190 ? 2.743 -9.128 5.608 1.00 93.69 190 LEU A C 1
ATOM 1447 O O . LEU A 1 190 ? 2.570 -9.394 6.796 1.00 93.69 190 LEU A O 1
ATOM 1451 N N . ALA A 1 191 ? 2.992 -7.890 5.177 1.00 94.94 191 ALA A N 1
ATOM 1452 C CA . ALA A 1 191 ? 3.083 -6.750 6.086 1.00 94.94 191 ALA A CA 1
ATOM 1453 C C . ALA A 1 191 ? 1.752 -6.474 6.806 1.00 94.94 191 ALA A C 1
ATOM 1455 O O . ALA A 1 191 ? 1.746 -6.209 8.006 1.00 94.94 191 ALA A O 1
ATOM 1456 N N . LEU A 1 192 ? 0.614 -6.600 6.112 1.00 97.69 192 LEU A N 1
ATOM 1457 C CA . LEU A 1 192 ? -0.708 -6.498 6.733 1.00 97.69 192 LEU A CA 1
ATOM 1458 C C . LEU A 1 192 ? -0.909 -7.576 7.809 1.00 97.69 192 LEU A C 1
ATOM 1460 O O . LEU A 1 192 ? -1.372 -7.260 8.904 1.00 97.69 192 LEU A O 1
ATOM 1464 N N . ARG A 1 193 ? -0.536 -8.835 7.534 1.00 97.00 193 ARG A N 1
ATOM 1465 C CA . ARG A 1 193 ? -0.610 -9.914 8.538 1.00 97.00 193 ARG A CA 1
ATOM 1466 C C . ARG A 1 193 ? 0.266 -9.624 9.745 1.00 97.00 193 ARG A C 1
ATOM 1468 O O . ARG A 1 193 ? -0.207 -9.757 10.864 1.00 97.00 193 ARG A O 1
ATOM 1475 N N . GLU A 1 194 ? 1.499 -9.174 9.527 1.00 96.00 194 GLU A N 1
ATOM 1476 C CA . GLU A 1 194 ? 2.412 -8.799 10.610 1.00 96.00 194 GLU A CA 1
ATOM 1477 C C . GLU A 1 194 ? 1.796 -7.715 11.509 1.00 96.00 194 GLU A C 1
ATOM 1479 O O . GLU A 1 194 ? 1.852 -7.815 12.738 1.00 96.00 194 GLU A O 1
ATOM 1484 N N . GLU A 1 195 ? 1.157 -6.704 10.912 1.00 97.38 195 GLU A N 1
ATOM 1485 C CA . GLU A 1 195 ? 0.464 -5.646 11.646 1.00 97.38 195 GLU A CA 1
ATOM 1486 C C . GLU A 1 195 ? -0.718 -6.193 12.464 1.00 97.38 195 GLU A C 1
ATOM 1488 O O . GLU A 1 195 ? -0.870 -5.822 13.632 1.00 97.38 195 GLU A O 1
ATOM 1493 N N . ILE A 1 196 ? -1.507 -7.111 11.899 1.00 98.19 196 ILE A N 1
ATOM 1494 C CA . ILE A 1 196 ? -2.638 -7.758 12.583 1.00 98.19 196 ILE A CA 1
ATOM 1495 C C . ILE A 1 196 ? -2.150 -8.649 13.735 1.00 98.19 196 ILE A C 1
ATOM 1497 O O . ILE A 1 196 ? -2.627 -8.507 14.863 1.00 98.19 196 ILE A O 1
ATOM 1501 N N . ASP A 1 197 ? -1.181 -9.528 13.483 1.00 97.38 197 ASP A N 1
ATOM 1502 C CA . ASP A 1 197 ? -0.684 -10.514 14.448 1.00 97.38 197 ASP A CA 1
ATOM 1503 C C . ASP A 1 197 ? 0.019 -9.848 15.638 1.00 97.38 197 ASP A C 1
ATOM 1505 O O . ASP A 1 197 ? -0.140 -10.276 16.788 1.00 97.38 197 ASP A O 1
ATOM 1509 N N . THR A 1 198 ? 0.762 -8.769 15.369 1.00 97.12 198 THR A N 1
ATOM 1510 C CA . THR A 1 198 ? 1.503 -8.012 16.388 1.00 97.12 198 THR A CA 1
ATOM 1511 C C . THR A 1 198 ? 0.572 -7.195 17.281 1.00 97.12 198 THR A C 1
ATOM 1513 O O . THR A 1 198 ? 0.740 -7.191 18.501 1.00 97.12 198 THR A O 1
ATOM 1516 N N . HIS A 1 199 ? -0.414 -6.502 16.702 1.00 96.94 199 HIS A N 1
ATOM 1517 C CA . HIS A 1 199 ? -1.240 -5.539 17.447 1.00 96.94 199 HIS A CA 1
ATOM 1518 C C . HIS A 1 199 ? -2.565 -6.115 17.940 1.00 96.94 199 HIS A C 1
ATOM 1520 O O . HIS A 1 199 ? -3.181 -5.532 18.836 1.00 96.94 199 HIS A O 1
ATOM 1526 N N . ARG A 1 200 ? -2.997 -7.255 17.384 1.00 97.56 200 ARG A N 1
ATOM 1527 C CA . ARG A 1 200 ? -4.241 -7.958 17.731 1.00 97.56 200 ARG A CA 1
ATOM 1528 C C . ARG A 1 200 ? -5.436 -6.997 17.846 1.00 97.56 200 ARG A C 1
ATOM 1530 O O . ARG A 1 200 ? -6.012 -6.868 18.940 1.00 97.56 200 ARG A O 1
ATOM 1537 N N . PRO A 1 201 ? -5.765 -6.268 16.761 1.00 97.69 201 PRO A N 1
ATOM 1538 C CA . PRO A 1 201 ? -6.894 -5.348 16.759 1.00 97.69 201 PRO A CA 1
ATOM 1539 C C . PRO A 1 201 ? -8.223 -6.107 16.895 1.00 97.69 201 PRO A C 1
ATOM 1541 O O . PRO A 1 201 ? -8.305 -7.303 16.626 1.00 97.69 201 PRO A O 1
ATOM 1544 N N . GLU A 1 202 ? -9.273 -5.401 17.307 1.00 97.19 202 GLU A N 1
ATOM 1545 C CA . GLU A 1 202 ? -10.653 -5.916 17.292 1.00 97.19 202 GLU A CA 1
ATOM 1546 C C . GLU A 1 202 ? -11.362 -5.628 15.973 1.00 97.19 202 GLU A C 1
ATOM 1548 O O . GLU A 1 202 ? -12.395 -6.229 15.704 1.00 97.19 202 GLU A O 1
ATOM 1553 N N . ALA A 1 203 ? -10.815 -4.728 15.156 1.00 97.88 203 ALA A N 1
ATOM 1554 C CA . ALA A 1 203 ? -11.315 -4.465 13.820 1.00 97.88 203 ALA A CA 1
ATOM 1555 C C . ALA A 1 203 ? -10.194 -4.052 12.862 1.00 97.88 203 ALA A C 1
ATOM 1557 O O . ALA A 1 203 ? -9.199 -3.461 13.293 1.00 97.88 203 ALA A O 1
ATOM 1558 N N . VAL A 1 204 ? -10.367 -4.319 11.567 1.00 98.56 204 VAL A N 1
ATOM 1559 C CA . VAL A 1 204 ? -9.393 -3.959 10.523 1.00 98.56 204 VAL A CA 1
ATOM 1560 C C . VAL A 1 204 ? -10.088 -3.281 9.351 1.00 98.56 204 VAL A C 1
ATOM 1562 O O . VAL A 1 204 ? -11.040 -3.812 8.794 1.00 98.56 204 VAL A O 1
ATOM 1565 N N . ILE A 1 205 ? -9.581 -2.126 8.932 1.00 98.62 205 ILE A N 1
ATOM 1566 C CA . ILE A 1 205 ? -9.940 -1.519 7.648 1.00 98.62 205 ILE A CA 1
ATOM 1567 C C . ILE A 1 205 ? -8.701 -1.534 6.768 1.00 98.62 205 ILE A C 1
ATOM 1569 O O . ILE A 1 205 ? -7.648 -1.060 7.195 1.00 98.62 205 ILE A O 1
ATOM 1573 N N . PHE A 1 206 ? -8.842 -2.036 5.547 1.00 98.75 206 PHE A N 1
ATOM 1574 C CA . PHE A 1 206 ? -7.823 -1.941 4.512 1.00 98.75 206 PHE A CA 1
ATOM 1575 C C . PHE A 1 206 ? -8.387 -1.197 3.297 1.00 98.75 206 PHE A C 1
ATOM 1577 O O . PHE A 1 206 ? -9.492 -1.510 2.859 1.00 98.75 206 PHE A O 1
ATOM 1584 N N . ALA A 1 207 ? -7.637 -0.241 2.745 1.00 98.56 207 ALA A N 1
ATOM 1585 C CA . ALA A 1 207 ? -7.991 0.471 1.516 1.00 98.56 207 ALA A CA 1
ATOM 1586 C C . ALA A 1 207 ? -6.854 0.420 0.484 1.00 98.56 207 ALA A C 1
ATOM 1588 O O . ALA A 1 207 ? -5.708 0.685 0.850 1.00 98.56 207 ALA A O 1
ATOM 1589 N N . GLY A 1 208 ? -7.176 0.120 -0.776 1.00 97.38 208 GLY A N 1
ATOM 1590 C CA . GLY A 1 208 ? -6.213 0.020 -1.882 1.00 97.38 208 GLY A CA 1
ATOM 1591 C C . GLY A 1 208 ? -6.872 0.104 -3.262 1.00 97.38 208 GLY A C 1
ATOM 1592 O O . GLY A 1 208 ? -8.102 0.056 -3.360 1.00 97.38 208 GLY A O 1
ATOM 1593 N N . ASP A 1 209 ? -6.084 0.194 -4.330 1.00 95.12 209 ASP A N 1
ATOM 1594 C CA . ASP A 1 209 ? -6.587 0.374 -5.704 1.00 95.12 209 ASP A CA 1
ATOM 1595 C C . ASP A 1 209 ? -5.987 -0.599 -6.732 1.00 95.12 209 ASP A C 1
ATOM 1597 O O . ASP A 1 209 ? -6.548 -0.751 -7.822 1.00 95.12 209 ASP A O 1
ATOM 1601 N N . ASP A 1 210 ? -4.876 -1.268 -6.405 1.00 91.38 210 ASP A N 1
ATOM 1602 C CA . ASP A 1 210 ? -4.063 -1.982 -7.388 1.00 91.38 210 ASP A CA 1
ATOM 1603 C C . ASP A 1 210 ? -3.920 -3.490 -7.124 1.00 91.38 210 ASP A C 1
ATOM 1605 O O . ASP A 1 210 ? -4.341 -4.048 -6.110 1.00 91.38 210 ASP A O 1
ATOM 1609 N N . THR A 1 211 ? -3.310 -4.200 -8.074 1.00 89.00 211 THR A N 1
ATOM 1610 C CA . THR A 1 211 ? -3.111 -5.656 -7.977 1.00 89.00 211 THR A CA 1
ATOM 1611 C C . THR A 1 211 ? -2.169 -6.073 -6.845 1.00 89.00 211 THR A C 1
ATOM 1613 O O . THR A 1 211 ? -2.209 -7.219 -6.400 1.00 89.00 211 THR A O 1
ATOM 1616 N N . GLY A 1 212 ? -1.330 -5.164 -6.346 1.00 88.62 212 GLY A N 1
ATOM 1617 C CA . GLY A 1 212 ? -0.477 -5.392 -5.181 1.00 88.62 212 GLY A CA 1
ATOM 1618 C C . GLY A 1 212 ? -1.278 -5.447 -3.883 1.00 88.62 212 GLY A C 1
ATOM 1619 O O . GLY A 1 212 ? -0.845 -6.094 -2.927 1.00 88.62 212 GLY A O 1
ATOM 1620 N N . ASP A 1 213 ? -2.459 -4.831 -3.876 1.00 94.44 213 ASP A N 1
ATOM 1621 C CA . ASP A 1 213 ? -3.402 -4.816 -2.762 1.00 94.44 213 ASP A CA 1
ATOM 1622 C C . ASP A 1 213 ? -4.353 -6.020 -2.754 1.00 94.44 213 ASP A C 1
ATOM 1624 O O . ASP A 1 213 ? -4.994 -6.284 -1.736 1.00 94.44 213 ASP A O 1
ATOM 1628 N N . GLN A 1 214 ? -4.401 -6.811 -3.836 1.00 94.19 214 GLN A N 1
ATOM 1629 C CA . GLN A 1 214 ? -5.308 -7.960 -3.955 1.00 94.19 214 GLN A CA 1
ATOM 1630 C C . GLN A 1 214 ? -5.228 -8.887 -2.739 1.00 94.19 214 GLN A C 1
ATOM 1632 O O . GLN A 1 214 ? -6.239 -9.242 -2.129 1.00 94.19 214 GLN A O 1
ATOM 1637 N N . ARG A 1 215 ? -4.003 -9.242 -2.340 1.00 95.38 215 ARG A N 1
ATOM 1638 C CA . ARG A 1 215 ? -3.797 -10.135 -1.202 1.00 95.38 215 ARG A CA 1
ATOM 1639 C C . ARG A 1 215 ? -4.238 -9.499 0.116 1.00 95.38 215 ARG A C 1
ATOM 1641 O O . ARG A 1 215 ? -4.691 -10.212 1.008 1.00 95.38 215 ARG A O 1
ATOM 1648 N N . CYS A 1 216 ? -4.135 -8.178 0.245 1.00 97.88 216 CYS A N 1
ATOM 1649 C CA . CYS A 1 216 ? -4.627 -7.443 1.405 1.00 97.88 216 CYS A CA 1
ATOM 1650 C C . CYS A 1 216 ? -6.158 -7.444 1.482 1.00 97.88 216 CYS A C 1
ATOM 1652 O O . CYS A 1 216 ? -6.688 -7.618 2.582 1.00 97.88 216 CYS A O 1
ATOM 1654 N N . PHE A 1 217 ? -6.860 -7.331 0.349 1.00 98.06 217 PHE A N 1
ATOM 1655 C CA . PHE A 1 217 ? -8.317 -7.500 0.307 1.00 98.06 217 PHE A CA 1
ATOM 1656 C C . PHE A 1 217 ? -8.712 -8.906 0.761 1.00 98.06 217 PHE A C 1
ATOM 1658 O O . PHE A 1 217 ? -9.485 -9.049 1.700 1.00 98.06 217 PHE A O 1
ATOM 1665 N N . GLU A 1 218 ? -8.106 -9.945 0.179 1.00 97.56 218 GLU A N 1
ATOM 1666 C CA . GLU A 1 218 ? -8.385 -11.344 0.535 1.00 97.56 218 GLU A CA 1
ATOM 1667 C C . GLU A 1 218 ? -8.128 -11.646 2.018 1.00 97.56 218 GLU A C 1
ATOM 1669 O O . GLU A 1 218 ? -8.901 -12.362 2.652 1.00 97.56 218 GLU A O 1
ATOM 1674 N N . ILE A 1 219 ? -7.037 -11.110 2.580 1.00 98.19 219 ILE A N 1
ATOM 1675 C CA . ILE A 1 219 ? -6.729 -11.262 4.006 1.00 98.19 219 ILE A CA 1
ATOM 1676 C C . ILE A 1 219 ? -7.797 -10.581 4.850 1.00 98.19 219 ILE A C 1
ATOM 1678 O O . ILE A 1 219 ? -8.320 -11.223 5.754 1.00 98.19 219 ILE A O 1
ATOM 1682 N N . THR A 1 220 ? -8.106 -9.316 4.557 1.00 98.25 220 THR A N 1
ATOM 1683 C CA . THR A 1 220 ? -9.043 -8.497 5.339 1.00 98.25 220 THR A CA 1
ATOM 1684 C C . THR A 1 220 ? -10.436 -9.113 5.354 1.00 98.25 220 THR A C 1
ATOM 1686 O O . THR A 1 220 ? -10.998 -9.308 6.428 1.00 98.25 220 THR A O 1
ATOM 1689 N N . SER A 1 221 ? -10.946 -9.511 4.191 1.00 96.31 221 SER A N 1
ATOM 1690 C CA . SER A 1 221 ? -12.291 -10.083 4.050 1.00 96.31 221 SER A CA 1
ATOM 1691 C C . SER A 1 221 ? -12.399 -11.516 4.572 1.00 96.31 221 SER A C 1
ATOM 1693 O O . SER A 1 221 ? -13.488 -12.028 4.817 1.00 96.31 221 SER A O 1
ATOM 1695 N N . GLY A 1 222 ? -11.259 -12.186 4.757 1.00 96.75 222 GLY A N 1
ATOM 1696 C CA . GLY A 1 222 ? -11.181 -13.501 5.385 1.00 96.75 222 GLY A CA 1
ATOM 1697 C C . GLY A 1 222 ? -11.112 -13.462 6.914 1.00 96.75 222 GLY A C 1
ATOM 1698 O O . GLY A 1 222 ? -11.054 -14.524 7.538 1.00 96.75 222 GLY A O 1
ATOM 1699 N N . LEU A 1 223 ? -11.071 -12.279 7.539 1.00 96.50 223 LEU A N 1
ATOM 1700 C CA . LEU A 1 223 ? -10.951 -12.168 8.991 1.00 96.50 223 LEU A CA 1
ATOM 1701 C C . LEU A 1 223 ? -12.265 -12.515 9.702 1.00 96.50 223 LEU A C 1
ATOM 1703 O O . LEU A 1 223 ? -13.353 -12.123 9.291 1.00 96.50 223 LEU A O 1
ATOM 1707 N N . SER A 1 224 ? -12.158 -13.183 10.854 1.00 95.38 224 SER A N 1
ATOM 1708 C CA . SER A 1 224 ? -13.305 -13.463 11.732 1.00 95.38 224 SER A CA 1
ATOM 1709 C C . SER A 1 224 ? -13.705 -12.284 12.628 1.00 95.38 224 SER A C 1
ATOM 1711 O O . SER A 1 224 ? -14.700 -12.364 13.344 1.00 95.38 224 SER A O 1
ATOM 1713 N N . LEU A 1 225 ? -12.892 -11.227 12.652 1.00 94.81 225 LEU A N 1
ATOM 1714 C CA . LEU A 1 225 ? -13.153 -9.982 13.374 1.00 94.81 225 LEU A CA 1
ATOM 1715 C C . LEU A 1 225 ? -13.825 -8.956 12.444 1.00 94.81 225 LEU A C 1
ATOM 1717 O O . LEU A 1 225 ? -13.667 -9.062 11.226 1.00 94.81 225 LEU A O 1
ATOM 1721 N N . PRO A 1 226 ? -14.558 -7.971 12.998 1.00 97.12 226 PRO A N 1
ATOM 1722 C CA . PRO A 1 226 ? -15.115 -6.856 12.237 1.00 97.12 226 PRO A CA 1
ATOM 1723 C C . PRO A 1 226 ? -14.118 -6.233 11.249 1.00 97.12 226 PRO A C 1
ATOM 1725 O O . PRO A 1 226 ? -13.023 -5.830 11.638 1.00 97.12 226 PRO A O 1
ATOM 1728 N N . HIS A 1 227 ? -14.475 -6.130 9.972 1.00 96.94 227 HIS A N 1
ATOM 1729 C CA . HIS A 1 227 ? -13.549 -5.638 8.956 1.00 96.94 227 HIS A CA 1
ATOM 1730 C C . HIS A 1 227 ? -14.231 -4.850 7.842 1.00 96.94 227 HIS A C 1
ATOM 1732 O O . HIS A 1 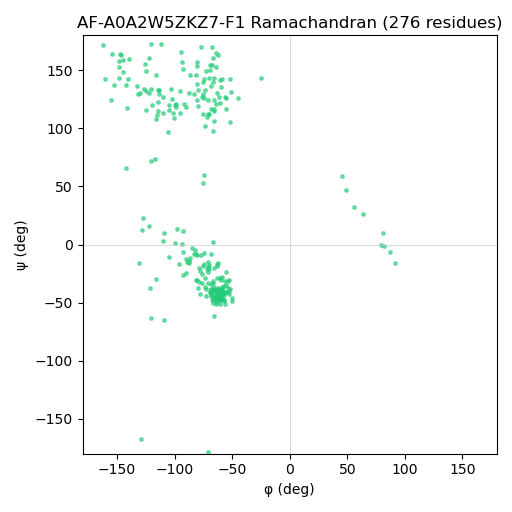227 ? -15.447 -4.926 7.677 1.00 96.94 227 HIS A O 1
ATOM 1738 N N . LEU A 1 228 ? -13.423 -4.090 7.097 1.00 97.56 228 LEU A N 1
ATOM 1739 C CA . LEU A 1 228 ? -13.779 -3.533 5.794 1.00 97.56 228 LEU A CA 1
ATOM 1740 C C . LEU A 1 228 ? -12.581 -3.588 4.847 1.00 97.56 228 LEU A C 1
ATOM 1742 O O . LEU A 1 228 ? -11.575 -2.910 5.073 1.00 97.56 228 LEU A O 1
ATOM 1746 N N . ALA A 1 229 ? -12.715 -4.333 3.758 1.00 97.94 229 ALA A N 1
ATOM 1747 C CA . ALA A 1 229 ? -11.862 -4.224 2.585 1.00 97.94 229 ALA A CA 1
ATOM 1748 C C . ALA A 1 229 ? -12.467 -3.206 1.609 1.00 97.94 229 ALA A C 1
ATOM 1750 O O . ALA A 1 229 ? -13.575 -3.385 1.101 1.00 97.94 229 ALA A O 1
ATOM 1751 N N . ILE A 1 230 ? -11.739 -2.127 1.341 1.00 97.88 230 ILE A N 1
ATOM 1752 C CA . ILE A 1 230 ? -12.195 -1.006 0.520 1.00 97.88 230 ILE A CA 1
ATOM 1753 C C . ILE A 1 230 ? -11.340 -0.934 -0.744 1.00 97.88 230 ILE A C 1
ATOM 1755 O O . ILE A 1 230 ? -10.146 -0.656 -0.681 1.00 97.88 230 ILE A O 1
ATOM 1759 N N . GLY A 1 231 ? -11.961 -1.162 -1.895 1.00 97.19 231 GLY A N 1
ATOM 1760 C CA . GLY A 1 231 ? -11.344 -0.929 -3.197 1.00 97.19 231 GLY A CA 1
ATOM 1761 C C . GLY A 1 231 ? -11.537 0.517 -3.645 1.00 97.19 231 GLY A C 1
ATOM 1762 O O . GLY A 1 231 ? -12.587 1.109 -3.391 1.00 97.19 231 GLY A O 1
ATOM 1763 N N . ILE A 1 232 ? -10.565 1.089 -4.345 1.00 96.44 232 ILE A N 1
ATOM 1764 C CA . ILE A 1 232 ? -10.710 2.353 -5.069 1.00 96.44 232 ILE A CA 1
ATOM 1765 C C . ILE A 1 232 ? -10.570 2.035 -6.554 1.00 96.44 232 ILE A C 1
ATOM 1767 O O . ILE A 1 232 ? -9.574 1.459 -6.977 1.00 96.44 232 ILE A O 1
ATOM 1771 N N . ARG A 1 233 ? -11.576 2.378 -7.364 1.00 92.81 233 ARG A N 1
ATOM 1772 C CA . ARG A 1 233 ? -11.524 2.107 -8.799 1.00 92.81 233 ARG A CA 1
ATOM 1773 C C . ARG A 1 233 ? -10.352 2.843 -9.426 1.00 92.81 233 ARG A C 1
ATOM 1775 O O . ARG A 1 233 ? -10.244 4.064 -9.366 1.00 92.81 233 ARG A O 1
ATOM 1782 N N . SER A 1 234 ? -9.552 2.066 -10.133 1.00 83.81 234 SER A N 1
ATOM 1783 C CA . SER A 1 234 ? -8.527 2.541 -11.042 1.00 83.81 234 SER A CA 1
ATOM 1784 C C . SER A 1 234 ? -8.890 2.096 -12.456 1.00 83.81 234 SER A C 1
ATOM 1786 O O . SER A 1 234 ? -9.445 1.016 -12.654 1.00 83.81 234 SER A O 1
ATOM 1788 N N . ALA A 1 235 ? -8.572 2.919 -13.458 1.00 76.00 235 ALA A N 1
ATOM 1789 C CA . ALA A 1 235 ? -8.778 2.563 -14.865 1.00 76.00 235 ALA A CA 1
ATOM 1790 C C . ALA A 1 235 ? -7.946 1.339 -15.301 1.00 76.00 235 ALA A C 1
ATOM 1792 O O . ALA A 1 235 ? -8.198 0.767 -16.357 1.00 76.00 235 ALA A O 1
ATOM 1793 N N . GLU A 1 236 ? -6.946 0.966 -14.503 1.00 70.62 236 GLU A N 1
ATOM 1794 C CA . GLU A 1 236 ? -5.990 -0.111 -14.777 1.00 70.62 236 GLU A CA 1
ATOM 1795 C C . GLU A 1 236 ? -6.256 -1.369 -13.955 1.00 70.62 236 GLU A C 1
ATOM 1797 O O . GLU A 1 236 ? -5.675 -2.419 -14.227 1.00 70.62 236 GLU A O 1
ATOM 1802 N N . ALA A 1 237 ? -7.137 -1.273 -12.960 1.00 79.19 237 ALA A N 1
ATOM 1803 C CA . ALA A 1 237 ? -7.530 -2.410 -12.155 1.00 79.19 237 ALA A CA 1
ATOM 1804 C C . ALA A 1 237 ? -8.479 -3.312 -12.962 1.00 79.19 237 ALA A C 1
ATOM 1806 O O . ALA A 1 237 ? -9.508 -2.829 -13.451 1.00 79.19 237 ALA A O 1
ATOM 1807 N N . PRO A 1 238 ? -8.187 -4.620 -13.090 1.00 83.56 238 PRO A N 1
ATOM 1808 C CA . PRO A 1 238 ? -9.154 -5.545 -13.658 1.00 83.56 238 PRO A CA 1
ATOM 1809 C C . PRO A 1 238 ? -10.417 -5.550 -12.777 1.00 83.56 238 PRO A C 1
ATOM 1811 O O . PRO A 1 238 ? -10.293 -5.473 -11.551 1.00 83.56 238 PRO A O 1
ATOM 1814 N N . PRO A 1 239 ? -11.634 -5.636 -13.348 1.00 78.12 239 PRO A N 1
ATOM 1815 C CA . PRO A 1 239 ? -12.873 -5.623 -12.566 1.00 78.12 239 PRO A CA 1
ATOM 1816 C C . PRO A 1 239 ? -12.903 -6.665 -11.441 1.00 78.12 239 PRO A C 1
ATOM 1818 O O . PRO A 1 239 ? -13.523 -6.444 -10.402 1.00 78.12 239 PRO A O 1
ATOM 1821 N N . GLU A 1 240 ? -12.215 -7.789 -11.640 1.00 88.25 240 GLU A N 1
ATOM 1822 C CA . GLU A 1 240 ? -12.124 -8.897 -10.697 1.00 88.25 240 GLU A CA 1
ATOM 1823 C C . GLU A 1 240 ? -11.275 -8.573 -9.459 1.00 88.25 240 GLU A C 1
ATOM 1825 O O . GLU A 1 240 ? -11.446 -9.229 -8.432 1.00 88.25 240 GLU A O 1
ATOM 1830 N N . LEU A 1 241 ? -10.410 -7.550 -9.514 1.00 89.81 241 LEU A N 1
ATOM 1831 C CA . LEU A 1 241 ? -9.520 -7.167 -8.411 1.00 89.81 241 LEU A CA 1
ATOM 1832 C C . LEU A 1 241 ? -10.289 -6.920 -7.108 1.00 89.81 241 LEU A C 1
ATOM 1834 O O . LEU A 1 241 ? -9.858 -7.322 -6.030 1.00 89.81 241 LEU A O 1
ATOM 1838 N N . PHE A 1 242 ? -11.444 -6.268 -7.221 1.00 94.38 242 PHE A N 1
ATOM 1839 C CA . PHE A 1 242 ? -12.228 -5.821 -6.075 1.00 94.38 242 PHE A CA 1
ATOM 1840 C C . PHE A 1 242 ? -13.293 -6.832 -5.633 1.00 94.38 242 PHE A C 1
ATOM 1842 O O . PHE A 1 242 ? -14.156 -6.488 -4.832 1.00 94.38 242 PHE A O 1
ATOM 1849 N N . GLN A 1 243 ? -13.265 -8.075 -6.132 1.00 92.94 243 GLN A N 1
ATOM 1850 C CA . GLN A 1 243 ? -14.243 -9.108 -5.751 1.00 92.94 243 GLN A CA 1
ATOM 1851 C C . GLN A 1 243 ? -14.246 -9.410 -4.251 1.00 92.94 243 GLN A C 1
ATOM 1853 O O . GLN A 1 243 ? -15.284 -9.769 -3.704 1.00 92.94 243 GLN A O 1
ATOM 1858 N N . ALA A 1 244 ? -13.095 -9.265 -3.594 1.00 93.31 244 ALA A N 1
ATOM 1859 C CA . ALA A 1 244 ? -12.980 -9.436 -2.154 1.00 93.31 244 ALA A CA 1
ATOM 1860 C C . ALA A 1 244 ? -13.383 -8.176 -1.363 1.00 93.31 244 ALA A C 1
ATOM 1862 O O . ALA A 1 244 ? -13.459 -8.253 -0.145 1.00 93.31 244 ALA A O 1
ATOM 1863 N N . CYS A 1 245 ? -13.625 -7.022 -1.993 1.00 95.75 245 CYS A N 1
ATOM 1864 C CA . CYS A 1 245 ? -13.919 -5.777 -1.279 1.00 95.75 245 CYS A CA 1
ATOM 1865 C C . CYS A 1 245 ? -15.384 -5.693 -0.820 1.00 95.75 245 CYS A C 1
ATOM 1867 O O . CYS A 1 245 ? -16.305 -5.956 -1.591 1.00 95.75 245 CYS A O 1
ATOM 1869 N N . ASP A 1 246 ? -15.600 -5.211 0.404 1.00 94.69 246 ASP A N 1
ATOM 1870 C CA . ASP A 1 246 ? -16.924 -4.905 0.963 1.00 94.69 246 ASP A CA 1
ATOM 1871 C C . ASP A 1 246 ? -17.522 -3.626 0.363 1.00 94.69 246 ASP A C 1
ATOM 1873 O O . ASP A 1 246 ? -18.739 -3.447 0.282 1.00 94.69 246 ASP A O 1
ATOM 1877 N N . LEU A 1 247 ? -16.646 -2.703 -0.039 1.00 94.81 247 LEU A N 1
ATOM 1878 C CA . LEU A 1 247 ? -17.002 -1.426 -0.637 1.00 94.81 247 LEU A CA 1
ATOM 1879 C C . LEU A 1 247 ? -16.001 -1.080 -1.734 1.00 94.81 247 LEU A C 1
ATOM 1881 O O . LEU A 1 247 ? -14.795 -1.199 -1.539 1.00 94.81 247 LEU A O 1
ATOM 1885 N N . VAL A 1 248 ? -16.498 -0.585 -2.865 1.00 95.19 248 VAL A N 1
ATOM 1886 C CA . VAL A 1 248 ? -15.655 -0.044 -3.934 1.00 95.19 248 VAL A CA 1
ATOM 1887 C C . VAL A 1 248 ? -16.017 1.420 -4.147 1.00 95.19 248 VAL A C 1
ATOM 1889 O O . VAL A 1 248 ? -17.167 1.752 -4.432 1.00 95.19 248 VAL A O 1
ATOM 1892 N N . LEU A 1 249 ? -15.037 2.296 -3.957 1.00 95.19 249 LEU A N 1
ATOM 1893 C CA . LEU A 1 249 ? -15.133 3.735 -4.155 1.00 95.19 249 LEU A CA 1
ATOM 1894 C C . LEU A 1 249 ? -14.693 4.094 -5.573 1.00 95.19 249 LEU A C 1
ATOM 1896 O O . LEU A 1 249 ? -13.848 3.424 -6.152 1.00 95.19 249 LEU A O 1
ATOM 1900 N N . GLU A 1 250 ? -15.236 5.170 -6.134 1.00 93.81 250 GLU A N 1
ATOM 1901 C CA . GLU A 1 250 ? -14.945 5.533 -7.525 1.00 93.81 250 GLU A CA 1
ATOM 1902 C C . GLU A 1 250 ? -13.611 6.274 -7.673 1.00 93.81 250 GLU A C 1
ATOM 1904 O O . GLU A 1 250 ? -12.985 6.195 -8.727 1.00 93.81 250 GLU A O 1
ATOM 1909 N N . ARG A 1 251 ? -13.181 7.033 -6.653 1.00 94.50 251 ARG A N 1
ATOM 1910 C CA . ARG A 1 251 ? -11.975 7.877 -6.719 1.00 94.50 251 ARG A CA 1
ATOM 1911 C C . ARG A 1 251 ? -11.260 8.013 -5.368 1.00 94.50 251 ARG A C 1
ATOM 1913 O O . ARG A 1 251 ? -11.929 7.983 -4.330 1.00 94.50 251 ARG A O 1
ATOM 1920 N N . PRO A 1 252 ? -9.957 8.351 -5.362 1.00 96.00 252 PRO A N 1
ATOM 1921 C CA . PRO A 1 252 ? -9.198 8.678 -4.144 1.00 96.00 252 PRO A CA 1
ATOM 1922 C C . PRO A 1 252 ? -9.857 9.753 -3.262 1.00 96.00 252 PRO A C 1
ATOM 1924 O O . PRO A 1 252 ? -9.910 9.647 -2.036 1.00 96.00 252 PRO A O 1
ATOM 1927 N N . ALA A 1 253 ? -10.466 10.774 -3.876 1.00 95.81 253 ALA A N 1
ATOM 1928 C CA . ALA A 1 253 ? -11.200 11.816 -3.153 1.00 95.81 253 ALA A CA 1
ATOM 1929 C C . ALA A 1 253 ? -12.385 11.274 -2.330 1.00 95.81 253 ALA A C 1
ATOM 1931 O O . ALA A 1 253 ? -12.793 11.882 -1.337 1.00 95.81 253 ALA A O 1
ATOM 1932 N N . ASP A 1 254 ? -12.985 10.163 -2.756 1.00 96.00 254 ASP A N 1
ATOM 1933 C CA . ASP A 1 254 ? -14.108 9.532 -2.066 1.00 96.00 254 ASP A CA 1
ATOM 1934 C C . ASP A 1 254 ? -13.612 8.778 -0.822 1.00 96.00 254 ASP A C 1
ATOM 1936 O O . ASP A 1 254 ? -14.274 8.819 0.220 1.00 96.00 254 ASP A O 1
ATOM 1940 N N . TRP A 1 255 ? -12.400 8.211 -0.881 1.00 97.38 255 TRP A N 1
ATOM 1941 C CA . TRP A 1 255 ? -11.720 7.645 0.284 1.00 97.38 255 TRP A CA 1
ATOM 1942 C C . TRP A 1 255 ? -11.405 8.718 1.329 1.00 97.38 255 TRP A C 1
ATOM 1944 O O . TRP A 1 255 ? -11.735 8.548 2.501 1.00 97.38 255 TRP A O 1
ATOM 1954 N N . GLY A 1 256 ? -10.903 9.886 0.913 1.00 96.81 256 GLY A N 1
ATOM 1955 C CA . GLY A 1 256 ? -10.693 11.027 1.816 1.00 96.81 256 GLY A CA 1
ATOM 1956 C C . GLY A 1 256 ? -11.967 11.490 2.542 1.00 96.81 256 GLY A C 1
ATOM 1957 O O . GLY A 1 256 ? -11.930 11.843 3.728 1.00 96.81 256 GLY A O 1
ATOM 1958 N N . ARG A 1 257 ? -13.128 11.433 1.873 1.00 96.00 257 ARG A N 1
ATOM 1959 C CA . ARG A 1 257 ? -14.426 11.712 2.517 1.00 96.00 257 ARG A CA 1
ATOM 1960 C C . ARG A 1 257 ? -14.817 10.621 3.512 1.00 96.00 257 ARG A C 1
ATOM 1962 O O . ARG A 1 257 ? -15.290 10.947 4.601 1.00 96.00 257 ARG A O 1
ATOM 1969 N N . LEU A 1 258 ? -14.587 9.349 3.192 1.00 96.44 258 LEU A N 1
ATOM 1970 C CA . LEU A 1 258 ? -14.881 8.246 4.108 1.00 96.44 258 LEU A CA 1
ATOM 1971 C C . LEU A 1 258 ? -13.952 8.243 5.332 1.00 96.44 258 LEU A C 1
ATOM 1973 O O . LEU A 1 258 ? -14.436 8.064 6.447 1.00 96.44 258 LEU A O 1
ATOM 1977 N N . LEU A 1 259 ? -12.665 8.561 5.164 1.00 97.94 259 LEU A N 1
ATOM 1978 C CA . LEU A 1 259 ? -11.728 8.813 6.266 1.00 97.94 259 LEU A CA 1
ATOM 1979 C C . LEU A 1 259 ? -12.222 9.936 7.185 1.00 97.94 259 LEU A C 1
ATOM 1981 O O . LEU A 1 259 ? -12.159 9.818 8.408 1.00 97.94 259 LEU A O 1
ATOM 1985 N N . THR A 1 260 ? -12.773 11.010 6.614 1.00 96.62 260 THR A N 1
ATOM 1986 C CA . THR A 1 260 ? -13.367 12.107 7.396 1.00 96.62 260 THR A CA 1
ATOM 1987 C C . THR A 1 260 ? -14.554 11.619 8.231 1.00 96.62 260 THR A C 1
ATOM 1989 O O . THR A 1 260 ? -14.675 11.984 9.403 1.00 96.62 260 THR A O 1
ATOM 1992 N N . ARG A 1 261 ? -15.413 10.758 7.667 1.00 95.31 261 ARG A N 1
ATOM 1993 C CA . ARG A 1 261 ? -16.530 10.132 8.397 1.00 95.31 261 ARG A CA 1
ATOM 1994 C C . ARG A 1 261 ? -16.042 9.161 9.473 1.00 95.31 261 ARG A C 1
ATOM 1996 O O . ARG A 1 261 ? -16.581 9.186 10.576 1.00 95.31 261 ARG A O 1
ATOM 2003 N N . LEU A 1 262 ? -14.997 8.378 9.204 1.00 96.00 262 LEU A N 1
ATOM 2004 C CA . LEU A 1 262 ? -14.364 7.504 10.195 1.00 96.00 262 LEU A CA 1
ATOM 2005 C C . LEU A 1 262 ? -13.790 8.307 11.367 1.00 96.00 262 LEU A C 1
ATOM 2007 O O . LEU A 1 262 ? -13.961 7.914 12.517 1.00 96.00 262 LEU A O 1
ATOM 2011 N N . ALA A 1 263 ? -13.171 9.457 11.100 1.00 96.06 263 ALA A N 1
ATOM 2012 C CA . ALA A 1 263 ? -12.655 10.328 12.150 1.00 96.06 263 ALA A CA 1
ATOM 2013 C C . ALA A 1 263 ? -13.784 10.874 13.039 1.00 96.06 263 ALA A C 1
ATOM 2015 O O . ALA A 1 263 ? -13.657 10.878 14.260 1.00 96.06 263 ALA A O 1
ATOM 2016 N N . LEU A 1 264 ? -14.918 11.267 12.442 1.00 93.88 264 LEU A N 1
ATOM 2017 C CA . LEU A 1 264 ? -16.105 11.695 13.196 1.00 93.88 264 LEU A CA 1
ATOM 2018 C C . LEU A 1 264 ? -16.698 10.554 14.034 1.00 93.88 264 LEU A C 1
ATOM 2020 O O . LEU A 1 264 ? -17.110 10.780 15.168 1.00 93.88 264 LEU A O 1
ATOM 2024 N N . TRP A 1 265 ? -16.724 9.331 13.498 1.00 93.56 265 TRP A N 1
ATOM 2025 C CA . TRP A 1 265 ? -17.136 8.143 14.249 1.00 93.56 265 TRP A CA 1
ATOM 2026 C C . TRP A 1 265 ? -16.209 7.879 15.444 1.00 93.56 265 TRP A C 1
ATOM 2028 O O . TRP A 1 265 ? -16.698 7.655 16.547 1.00 93.56 265 TRP A O 1
ATOM 2038 N N . ALA A 1 266 ? -14.891 7.971 15.253 1.00 93.19 266 ALA A N 1
ATOM 2039 C CA . ALA A 1 266 ? -13.897 7.708 16.295 1.00 93.19 266 ALA A CA 1
ATOM 2040 C C . ALA A 1 266 ? -13.863 8.779 17.404 1.00 93.19 266 ALA A C 1
ATOM 2042 O O . ALA A 1 266 ? -13.370 8.526 18.503 1.00 93.19 266 ALA A O 1
ATOM 2043 N N . GLU A 1 267 ? -14.359 9.983 17.118 1.00 92.12 267 GLU A N 1
ATOM 2044 C CA . GLU A 1 267 ? -14.507 11.080 18.082 1.00 92.12 267 GLU A CA 1
ATOM 2045 C C . GLU A 1 267 ? -15.832 11.034 18.848 1.00 92.12 267 GLU A C 1
ATOM 2047 O O . GLU A 1 267 ? -15.966 11.705 19.875 1.00 92.12 267 GLU A O 1
ATOM 2052 N N . ALA A 1 268 ? -16.814 10.267 18.366 1.00 85.19 268 ALA A N 1
ATOM 2053 C CA . ALA A 1 268 ? -18.090 10.134 19.045 1.00 85.19 268 ALA A CA 1
ATOM 2054 C C . ALA A 1 268 ? -17.906 9.416 20.398 1.00 85.19 268 ALA A C 1
ATOM 2056 O O . ALA A 1 268 ? -17.113 8.475 20.489 1.00 85.19 268 ALA A O 1
ATOM 2057 N N . PRO A 1 269 ? -18.655 9.804 21.449 1.00 69.12 269 PRO A N 1
ATOM 2058 C CA . PRO A 1 269 ? -18.573 9.145 22.748 1.00 69.12 269 PRO A CA 1
ATOM 2059 C C . PRO A 1 269 ? -18.846 7.649 22.609 1.00 69.12 269 PRO A C 1
ATOM 2061 O O . PRO A 1 269 ? -19.883 7.251 22.053 1.00 69.12 269 PRO A O 1
ATOM 2064 N N . GLY A 1 270 ? -17.927 6.835 23.130 1.00 63.47 270 GLY A N 1
ATOM 2065 C CA . GLY A 1 270 ? -18.062 5.385 23.117 1.00 63.47 270 GLY A CA 1
ATOM 2066 C C . GLY A 1 270 ? -19.295 4.929 23.911 1.00 63.47 270 GLY A C 1
ATOM 2067 O O . GLY A 1 270 ? -19.827 5.683 24.731 1.00 63.47 270 GLY A O 1
ATOM 2068 N N . PRO A 1 271 ? -19.756 3.680 23.726 1.00 54.50 271 PRO A N 1
ATOM 2069 C CA . PRO A 1 271 ? -20.883 3.138 24.488 1.00 54.50 271 PRO A CA 1
ATOM 2070 C C . PRO A 1 271 ? -20.695 3.247 26.014 1.00 54.50 271 PRO A C 1
ATOM 2072 O O . PRO A 1 271 ? -21.671 3.441 26.733 1.00 54.50 271 PRO A O 1
ATOM 2075 N N . GLY A 1 272 ? -19.447 3.181 26.500 1.00 48.19 272 GLY A N 1
ATOM 2076 C CA . GLY A 1 272 ? -19.097 3.285 27.922 1.00 48.19 272 GLY A CA 1
ATOM 2077 C C . GLY A 1 272 ? -19.134 4.701 28.513 1.00 48.19 272 GLY A C 1
ATOM 2078 O O . GLY A 1 272 ? -19.399 4.841 29.703 1.00 48.19 272 GLY A O 1
ATOM 2079 N N . ASP A 1 273 ? -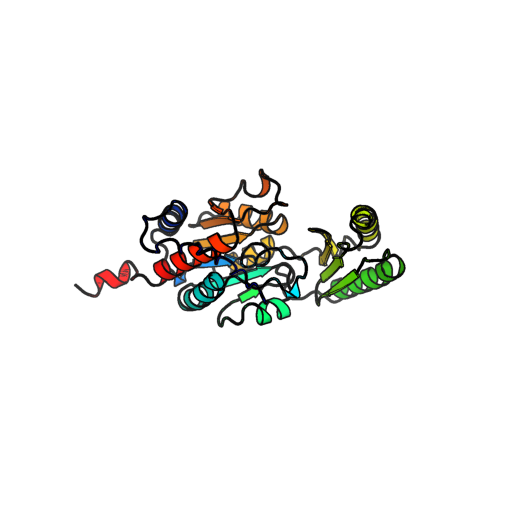18.956 5.751 27.705 1.00 47.94 273 ASP A N 1
ATOM 2080 C CA . ASP A 1 273 ? -18.937 7.142 28.197 1.00 47.94 273 ASP A CA 1
ATOM 2081 C C . ASP A 1 273 ? -20.343 7.699 28.457 1.00 47.94 273 ASP A C 1
ATOM 2083 O O . ASP A 1 273 ? -20.517 8.639 29.230 1.00 47.94 273 ASP A O 1
ATOM 2087 N N . ARG A 1 274 ? -21.381 7.102 27.855 1.00 49.59 274 ARG A N 1
ATOM 2088 C CA . ARG A 1 274 ? -22.777 7.521 28.076 1.00 49.59 274 ARG A CA 1
ATOM 2089 C C . ARG A 1 274 ? -23.335 7.062 29.425 1.00 49.59 274 ARG A C 1
ATOM 2091 O O . ARG A 1 274 ? -24.326 7.621 29.877 1.00 49.59 274 ARG A O 1
ATOM 2098 N N . ALA A 1 275 ? -22.713 6.066 30.058 1.00 45.75 275 ALA A N 1
ATOM 2099 C CA . ALA A 1 275 ? -23.156 5.511 31.338 1.00 45.75 275 ALA A CA 1
ATOM 2100 C C . ALA A 1 275 ? -22.588 6.254 32.564 1.00 45.75 275 ALA A C 1
ATOM 2102 O O . ALA A 1 275 ? -23.094 6.072 33.665 1.00 45.75 275 ALA A O 1
ATOM 2103 N N . ALA A 1 276 ? -21.563 7.095 32.391 1.00 44.25 276 ALA A N 1
ATOM 2104 C CA . ALA A 1 276 ? -20.901 7.808 33.489 1.00 44.25 276 ALA A CA 1
ATOM 2105 C C . ALA A 1 276 ? -21.462 9.222 33.757 1.00 44.25 276 ALA A C 1
ATOM 2107 O O . ALA A 1 276 ? -20.963 9.919 34.637 1.00 44.25 276 ALA A O 1
ATOM 2108 N N . GLY A 1 277 ? -22.470 9.659 32.992 1.00 46.22 277 GLY A N 1
ATOM 2109 C CA . GLY A 1 277 ? -23.026 11.018 33.050 1.00 46.22 277 GLY A CA 1
ATOM 2110 C C . GLY A 1 277 ? -24.525 11.106 33.355 1.00 46.22 277 GLY A C 1
ATOM 2111 O O . GLY A 1 277 ? -25.113 12.148 33.071 1.00 46.22 277 GLY A O 1
ATOM 2112 N N . GLY A 1 278 ? -25.138 10.028 33.859 1.00 38.09 278 GLY A N 1
ATOM 2113 C CA . GLY A 1 278 ? -26.550 9.971 34.264 1.00 38.09 278 GLY A CA 1
ATOM 2114 C C . GLY A 1 278 ? -26.724 9.999 35.773 1.00 38.09 278 GLY A C 1
ATOM 2115 O O . GLY A 1 278 ? -25.978 9.257 36.447 1.00 38.09 278 GLY A O 1
#

Mean predicted aligned error: 7.97 Å

Foldseek 3Di:
DDDDDDDDDDDPDDPDPPDDQDPLNVLVCVLCPQFFQLLEEEEEEQDQAQFDPDPDPLPRAGDPLLLVLVLLSLVQHVAYEYFYCADPVSCCVRRVRPNYHYQYNLNDPAADPVLQVLQVQLCVQVVVVDDPQWDWDDDRFKIKIACPRPLVCQVVVVVSCVVSHDLQFKDWDDDDNMIMIGGNPRANLVNLVVVCVVSVGQEYEYEDEALSCLSVLVVQLPDPHRYFYEYEHDPPHDPCSCVSGPYYHDGSVVSSVSSSSVSVVSPPDRPVRVVVPD